Protein AF-V9KZ65-F1 (afdb_monomer)

Organism: Callorhinchus milii (NCBI:txid7868)

Solvent-accessible surface area (backbone atoms only — not comparable to full-atom values): 16876 Å² total; per-residue (Å²): 139,81,55,72,68,60,50,54,45,38,57,54,36,72,85,36,64,40,89,88,41,32,34,67,28,12,74,84,78,45,38,68,96,53,67,48,72,31,58,46,64,80,40,41,52,20,41,18,45,68,60,34,25,70,33,45,31,82,61,46,36,62,52,47,73,72,38,85,79,32,61,39,73,86,72,41,89,61,49,67,41,71,77,39,63,59,62,92,60,46,54,64,51,54,49,58,70,51,59,80,77,73,68,90,86,51,73,82,73,92,80,68,73,79,74,56,39,89,74,62,70,60,39,26,36,41,31,38,53,35,53,65,35,59,70,61,51,52,37,52,62,60,60,50,55,69,72,42,40,38,29,19,46,76,54,64,69,28,51,51,47,29,35,65,78,50,73,58,63,61,46,73,68,32,53,65,88,75,65,45,75,66,55,53,62,75,72,40,85,50,35,34,39,39,35,40,50,62,45,65,20,35,26,65,87,38,89,84,42,56,31,51,87,30,80,53,17,38,48,48,54,52,52,55,53,52,52,62,71,54,52,73,54,92,91,56,79,72,66,70,37,39,40,41,40,42,64,60,59,39,45,74,65,48,54,51,51,51,25,61,77,70,54,43,73,61,42,78,50,45,39,51,50,78,43,101,44,92,48,58,29,29,38,35,68,65,54,87,49,69,80,42,71,78,71,119

InterPro domains:
  IPR001525 C-5 cytosine 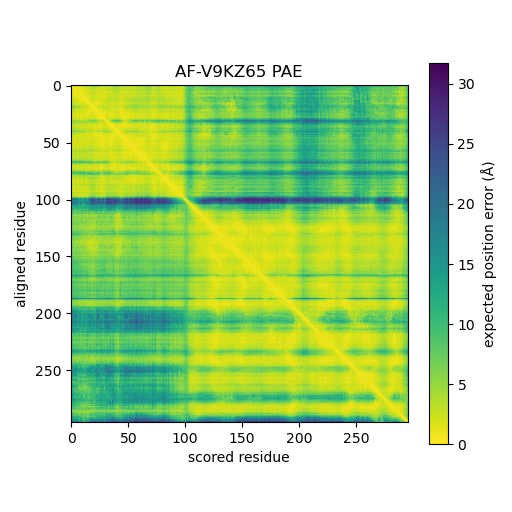methyltransferase [PF00145] (123-255)
  IPR001525 C-5 cytosine methyltransferase [PS51679] (123-296)
  IPR011011 Zinc finger, FYVE/PHD-type [SSF57903] (18-85)
  IPR018117 DNA methylase, C-5 cytosine-specific, active site [PS00094] (191-203)
  IPR025766 ADD domain [PS51533] (1-103)
  IPR029063 S-adenosyl-L-methionine-dependent methyltransferase superfamily [G3DSA:3.40.50.150] (111-296)
  IPR029063 S-adenosyl-L-methionine-dependent methyltransferase superfamily [SSF53335] (121-290)
  IPR049554 DNMT3, ADD domain, PHD zinc finger [PF21255] (26-75)
  IPR050390 DNA Cytosine-5 Methyltransferase [PTHR23068] (3-263)

Secondary structure (DSSP, 8-state):
---HHHHHHHHHHTT-B-TTSSBSSBTTTS--SSEEEP-STT---EEEHHHHHHHT-TTHHHHHHT-TTPPPTTTSS--EETTEE--TTHHHHHHHHH-TT--TTSPPPPP-PPPPGGG---EEEEEES-TTTHHHHHHHHTT--EEEEEEE---HHHHHHHHHHTTT-EEE---GGG--HHHHHHH---SEEEE----TTTBTT-TT---TTSTTTTHHHHHHHHHHHHSPPTT--S--EEEEEEESSB-HHHHHHHHHHHTSPPEEEEGGGTSSS--EEEEEE--TTTTS----

Mean predicted aligned error: 6.58 Å

pLDDT: mean 89.19, std 9.48, range [46.38, 98.62]

Structure (mmCIF, N/CA/C/O backbone):
data_AF-V9KZ65-F1
#
_entry.id   AF-V9KZ65-F1
#
loop_
_atom_site.group_PDB
_atom_site.id
_atom_site.type_symbol
_atom_site.label_atom_id
_atom_site.label_alt_id
_atom_site.label_comp_id
_atom_site.label_asym_id
_atom_site.label_entity_id
_atom_site.label_seq_id
_atom_site.pdbx_PDB_ins_code
_atom_site.Cartn_x
_atom_site.Cartn_y
_atom_site.Cartn_z
_atom_site.occupancy
_atom_site.B_iso_or_equiv
_atom_site.auth_seq_id
_atom_site.auth_comp_id
_atom_site.auth_asym_id
_atom_site.auth_atom_id
_atom_site.pdbx_PDB_model_num
ATOM 1 N N . GLY A 1 1 ? -15.635 15.882 20.503 1.00 87.56 1 GLY A N 1
ATOM 2 C CA . GLY A 1 1 ? -14.909 16.470 19.352 1.00 87.56 1 GLY A CA 1
ATOM 3 C C . GLY A 1 1 ? -13.476 15.971 19.359 1.00 87.56 1 GLY A C 1
ATOM 4 O O . GLY A 1 1 ? -13.176 15.136 20.197 1.00 87.56 1 GLY A O 1
ATOM 5 N N . MET A 1 2 ? -12.612 16.450 18.462 1.00 91.19 2 MET A N 1
ATOM 6 C CA . MET A 1 2 ? -11.179 16.106 18.431 1.00 91.19 2 MET A CA 1
ATOM 7 C C . MET A 1 2 ? -10.369 17.405 18.387 1.00 91.19 2 MET A C 1
ATOM 9 O O . MET A 1 2 ? -10.654 18.258 17.548 1.00 91.19 2 MET A O 1
ATOM 13 N N . CYS A 1 3 ? -9.417 17.586 19.307 1.00 91.88 3 CYS A N 1
ATOM 14 C CA . CYS A 1 3 ? -8.528 18.751 19.301 1.00 91.88 3 CYS A CA 1
ATOM 15 C C . CYS A 1 3 ? -7.393 18.571 18.276 1.00 91.88 3 CYS A C 1
ATOM 17 O O . CYS A 1 3 ? -7.163 17.465 17.785 1.00 91.88 3 CYS A O 1
ATOM 19 N N . GLN A 1 4 ? -6.658 19.645 17.967 1.00 83.38 4 GLN A N 1
ATOM 20 C CA . GLN A 1 4 ? -5.604 19.602 16.946 1.00 83.38 4 GLN A CA 1
ATOM 21 C C . GLN A 1 4 ? -4.453 18.646 17.305 1.00 83.38 4 GLN A C 1
ATOM 23 O O . GLN A 1 4 ? -3.949 17.952 16.429 1.00 83.38 4 GLN A O 1
ATOM 28 N N . SER A 1 5 ? -4.075 18.559 18.585 1.00 82.38 5 SER A N 1
ATOM 29 C CA . SER A 1 5 ? -3.026 17.633 19.036 1.00 82.38 5 SER A CA 1
ATOM 30 C C . SER A 1 5 ? -3.433 16.171 18.816 1.00 82.38 5 SER A C 1
ATOM 32 O O . SER A 1 5 ? -2.711 15.416 18.169 1.00 82.38 5 SER A O 1
ATOM 34 N N . CYS A 1 6 ? -4.651 15.796 19.228 1.00 85.25 6 CYS A N 1
ATOM 35 C CA . CYS A 1 6 ? -5.197 14.465 18.952 1.00 85.25 6 CYS A CA 1
ATOM 36 C C . CYS A 1 6 ? -5.327 14.195 17.450 1.00 85.25 6 CYS A C 1
ATOM 38 O O . CYS A 1 6 ? -5.125 13.065 17.024 1.00 85.25 6 CYS A O 1
ATOM 40 N N . LYS A 1 7 ? -5.639 15.216 16.638 1.00 80.88 7 LYS A N 1
ATOM 41 C CA . LYS A 1 7 ? -5.669 15.076 15.178 1.00 80.88 7 LYS A CA 1
ATOM 42 C C . LYS A 1 7 ? -4.293 14.720 14.616 1.00 80.88 7 LYS A C 1
ATOM 44 O O . LYS A 1 7 ? -4.211 13.818 13.792 1.00 80.88 7 LYS A O 1
ATOM 49 N N . ASN A 1 8 ? -3.238 15.393 15.067 1.00 75.88 8 ASN A N 1
ATOM 50 C CA . ASN A 1 8 ? -1.873 15.108 14.625 1.00 75.88 8 ASN A CA 1
ATOM 51 C C . ASN A 1 8 ? -1.444 13.692 15.037 1.00 75.88 8 ASN A C 1
ATOM 53 O O . ASN A 1 8 ? -1.014 12.921 14.188 1.00 75.88 8 ASN A O 1
ATOM 57 N N . CYS A 1 9 ? -1.683 13.319 16.298 1.00 80.12 9 CYS A N 1
ATOM 58 C CA . CYS A 1 9 ? -1.426 11.964 16.792 1.00 80.12 9 CYS A CA 1
ATOM 59 C C . CYS A 1 9 ? -2.206 10.904 15.992 1.00 80.12 9 CYS A C 1
ATOM 61 O O . CYS A 1 9 ? -1.658 9.871 15.624 1.00 80.12 9 CYS A O 1
ATOM 63 N N . PHE A 1 10 ? -3.461 11.179 15.623 1.00 82.31 10 PHE A N 1
ATOM 64 C CA . PHE A 1 10 ? -4.241 10.265 14.789 1.00 82.31 10 PHE A CA 1
ATOM 65 C C . PHE A 1 10 ? -3.637 10.075 13.392 1.00 82.31 10 PHE A C 1
ATOM 67 O O . PHE A 1 10 ? -3.635 8.959 12.876 1.00 82.31 10 PHE A O 1
ATOM 74 N N . LEU A 1 11 ? -3.115 11.138 12.770 1.00 75.94 11 LEU A N 1
ATOM 75 C CA . LEU A 1 11 ? -2.463 11.040 11.459 1.00 75.94 11 LEU A CA 1
ATOM 76 C C . LEU A 1 11 ? -1.218 10.142 11.502 1.00 75.94 11 LEU A C 1
ATOM 78 O O . LEU A 1 11 ? -0.975 9.408 10.547 1.00 75.94 11 LEU A O 1
ATOM 82 N N . GLU A 1 12 ? -0.475 10.172 12.606 1.00 74.00 12 GLU A N 1
ATOM 83 C CA . GLU A 1 12 ? 0.755 9.396 12.802 1.00 74.00 12 GLU A CA 1
ATOM 84 C C . GLU A 1 12 ? 0.448 7.930 13.152 1.00 74.00 12 GLU A C 1
ATOM 86 O O . GLU A 1 12 ? 0.946 7.006 12.500 1.00 74.00 12 GLU A O 1
ATOM 91 N N . CYS A 1 13 ? -0.455 7.710 14.109 1.00 80.81 13 CYS A N 1
ATOM 92 C CA . CYS A 1 13 ? -0.620 6.421 14.780 1.00 80.81 13 CYS A CA 1
ATOM 93 C C . CYS A 1 13 ? -1.731 5.523 14.206 1.00 80.81 13 CYS A C 1
ATOM 95 O O . CYS A 1 13 ? -1.705 4.313 14.415 1.00 80.81 13 CYS A O 1
ATOM 97 N N . ALA A 1 14 ? -2.738 6.058 13.499 1.00 82.62 14 ALA A N 1
ATOM 98 C CA . ALA A 1 14 ? -3.956 5.290 13.178 1.00 82.62 14 ALA A CA 1
ATOM 99 C C . ALA A 1 14 ? -3.740 4.063 12.265 1.00 82.62 14 ALA A C 1
ATOM 101 O O . ALA A 1 14 ? -4.553 3.134 12.282 1.00 82.62 14 ALA A O 1
ATOM 102 N N . TYR A 1 15 ? -2.670 4.066 11.466 1.00 84.38 15 TYR A N 1
ATOM 103 C CA . TYR A 1 15 ? -2.258 2.948 10.609 1.00 84.38 15 TYR A CA 1
ATOM 104 C C . TYR A 1 15 ? -0.875 2.412 11.003 1.00 84.38 15 TYR A C 1
ATOM 106 O O . TYR A 1 15 ? -0.052 2.135 10.128 1.00 84.38 15 TYR A O 1
ATOM 114 N N . GLN A 1 16 ? -0.591 2.363 12.302 1.00 81.19 16 GLN A N 1
ATOM 115 C CA . GLN A 1 16 ? 0.517 1.586 12.854 1.00 81.19 16 GLN A CA 1
ATOM 116 C C . GLN A 1 16 ? -0.025 0.257 13.382 1.00 81.19 16 GLN A C 1
ATOM 118 O O . GLN A 1 16 ? -1.130 0.219 13.937 1.00 81.19 16 GLN A O 1
ATOM 123 N N . TYR A 1 17 ? 0.721 -0.812 13.126 1.00 83.94 17 TYR A N 1
ATOM 124 C CA . TYR A 1 17 ? 0.354 -2.179 13.463 1.00 83.94 17 TYR A CA 1
ATOM 125 C C . TYR A 1 17 ? 1.552 -2.870 14.104 1.00 83.94 17 TYR A C 1
ATOM 127 O O . TYR A 1 17 ? 2.680 -2.645 13.662 1.00 83.94 17 TYR A O 1
ATOM 135 N N . ASP A 1 18 ? 1.281 -3.692 15.110 1.00 84.94 18 ASP A N 1
ATOM 136 C CA . ASP A 1 18 ? 2.278 -4.524 15.775 1.00 84.94 18 ASP A CA 1
ATOM 137 C C . ASP A 1 18 ? 2.465 -5.850 15.019 1.00 84.94 18 ASP A C 1
ATOM 139 O O . ASP A 1 18 ? 1.718 -6.178 14.090 1.00 84.94 18 ASP A O 1
ATOM 143 N N . ASP A 1 19 ? 3.460 -6.636 15.434 1.00 79.50 19 ASP A N 1
ATOM 144 C CA . ASP A 1 19 ? 3.821 -7.922 14.817 1.00 79.50 19 ASP A CA 1
ATOM 145 C C . ASP A 1 19 ? 2.693 -8.973 14.872 1.00 79.50 19 ASP A C 1
ATOM 147 O O . ASP A 1 19 ? 2.707 -9.957 14.132 1.00 79.50 19 ASP A O 1
ATOM 151 N N . ASP A 1 20 ? 1.704 -8.781 15.747 1.00 85.56 20 ASP A N 1
ATOM 152 C CA . ASP A 1 20 ? 0.509 -9.625 15.841 1.00 85.56 20 ASP A CA 1
ATOM 153 C C . ASP A 1 20 ? -0.571 -9.276 14.793 1.00 85.56 20 ASP A C 1
ATOM 155 O O . ASP A 1 20 ? -1.597 -9.957 14.702 1.00 85.56 20 ASP A O 1
ATOM 159 N N . GLY A 1 21 ? -0.339 -8.239 13.979 1.00 84.62 21 GLY A N 1
ATOM 160 C CA . GLY A 1 21 ? -1.241 -7.765 12.932 1.00 84.62 21 GLY A CA 1
ATOM 161 C C . GLY A 1 21 ? -2.385 -6.875 13.433 1.00 84.62 21 GLY A C 1
ATOM 162 O O . GLY A 1 21 ? -3.250 -6.489 12.634 1.00 84.62 21 GLY A O 1
ATOM 163 N N . TYR A 1 22 ? -2.418 -6.534 14.723 1.00 90.56 22 TYR A N 1
ATOM 164 C CA . TYR A 1 22 ? -3.364 -5.583 15.299 1.00 90.56 22 TYR A CA 1
ATOM 165 C C . TYR A 1 22 ? -2.786 -4.170 15.335 1.00 90.56 22 TYR A C 1
ATOM 167 O O . TYR A 1 22 ? -1.592 -3.948 15.183 1.00 90.56 22 TYR A O 1
ATOM 175 N N . GLN A 1 23 ? -3.656 -3.171 15.474 1.00 88.12 23 GLN A N 1
ATOM 176 C CA . GLN A 1 23 ? -3.227 -1.788 15.637 1.00 88.12 23 GLN A CA 1
ATOM 177 C C . GLN A 1 23 ? -2.420 -1.623 16.926 1.00 88.12 23 GLN A C 1
ATOM 179 O O . GLN A 1 23 ? -2.923 -1.960 17.998 1.00 88.12 23 GLN A O 1
ATOM 184 N N . SER A 1 24 ? -1.261 -0.970 16.820 1.00 85.12 24 SER A N 1
ATOM 185 C CA . SER A 1 24 ? -0.368 -0.676 17.953 1.00 85.12 24 SER A CA 1
ATOM 186 C C . SER A 1 24 ? -1.023 0.181 19.036 1.00 85.12 24 SER A C 1
ATOM 188 O O . SER A 1 24 ? -0.634 0.174 20.201 1.00 85.12 24 SER A O 1
ATOM 190 N N . TYR A 1 25 ? -2.043 0.955 18.655 1.00 90.12 25 TYR A N 1
ATOM 191 C CA . TYR A 1 25 ? -2.717 1.889 19.543 1.00 90.12 25 TYR A CA 1
ATOM 192 C C . TYR A 1 25 ? -4.237 1.791 19.453 1.00 90.12 25 TYR A C 1
ATOM 194 O O . TYR A 1 25 ? -4.827 1.343 18.468 1.00 90.12 25 TYR A O 1
ATOM 202 N N . CYS A 1 26 ? -4.899 2.306 20.488 1.00 94.75 26 CYS A N 1
ATOM 203 C CA . CYS A 1 26 ? -6.349 2.412 20.543 1.00 94.75 26 CYS A CA 1
ATOM 204 C C . CYS A 1 26 ? -6.928 3.187 19.339 1.00 94.75 26 CYS A C 1
ATOM 206 O O . CYS A 1 26 ? -6.561 4.336 19.093 1.00 94.75 26 CYS A O 1
ATOM 208 N N . THR A 1 27 ? -7.936 2.614 18.668 1.00 94.81 27 THR A N 1
ATOM 209 C CA . THR A 1 27 ? -8.709 3.220 17.563 1.00 94.81 27 THR A CA 1
ATOM 210 C C . THR A 1 27 ? -9.327 4.579 17.936 1.00 94.81 27 THR A C 1
ATOM 212 O O . THR A 1 27 ? -9.614 5.382 17.048 1.00 94.81 27 THR A O 1
ATOM 215 N N . ILE A 1 28 ? -9.579 4.842 19.225 1.00 94.75 28 ILE A N 1
ATOM 216 C CA . ILE A 1 28 ? -10.226 6.080 19.691 1.00 94.75 28 ILE A CA 1
ATOM 217 C C . ILE A 1 28 ? -9.201 7.180 19.971 1.00 94.75 28 ILE A C 1
ATOM 219 O O . ILE A 1 28 ? -9.346 8.286 19.453 1.00 94.75 28 ILE A O 1
ATOM 223 N N . CYS A 1 29 ? -8.210 6.901 20.821 1.00 92.56 29 CYS A N 1
ATOM 224 C CA . CYS A 1 29 ? -7.301 7.923 21.345 1.00 92.56 29 CYS A CA 1
ATOM 225 C C . CYS A 1 29 ? -5.890 7.886 20.752 1.00 92.56 29 CYS A C 1
ATOM 227 O O . CYS A 1 29 ? -5.113 8.784 21.061 1.00 92.56 29 CYS A O 1
ATOM 229 N N . CYS A 1 30 ? -5.560 6.884 19.926 1.00 87.00 30 CYS A N 1
ATOM 230 C CA . CYS A 1 30 ? -4.217 6.677 19.374 1.00 87.00 30 CYS A CA 1
ATOM 231 C C . CYS A 1 30 ? -3.113 6.558 20.442 1.00 87.00 30 CYS A C 1
ATOM 233 O O . CYS A 1 30 ? -1.965 6.909 20.207 1.00 87.00 30 CYS A O 1
ATOM 235 N N . GLY A 1 31 ? -3.474 6.018 21.607 1.00 87.38 31 GLY A N 1
ATOM 236 C CA . GLY A 1 31 ? -2.556 5.637 22.675 1.00 87.38 31 GLY A CA 1
ATOM 237 C C . GLY A 1 31 ? -3.139 4.481 23.486 1.00 87.38 31 GLY A C 1
ATOM 238 O O . GLY A 1 31 ? -3.746 3.570 22.920 1.00 87.38 31 GLY A O 1
ATOM 239 N N . GLY A 1 32 ? -3.037 4.581 24.813 1.00 81.00 32 GLY A N 1
ATOM 240 C CA . GLY A 1 32 ? -3.516 3.570 25.760 1.00 81.00 32 GLY A CA 1
ATOM 241 C C . GLY A 1 32 ? -2.450 2.519 26.068 1.00 81.00 32 GLY A C 1
ATOM 242 O O . GLY A 1 32 ? -1.745 2.073 25.174 1.00 81.00 32 GLY A O 1
ATOM 243 N N . ARG A 1 33 ? -2.312 2.158 27.349 1.00 82.00 33 ARG A N 1
ATOM 244 C CA . ARG A 1 33 ? -1.304 1.181 27.807 1.00 82.00 33 ARG A CA 1
ATOM 245 C C . ARG A 1 33 ? -1.759 -0.265 27.655 1.00 82.00 33 ARG A C 1
ATOM 247 O O . ARG A 1 33 ? -0.948 -1.132 27.371 1.00 82.00 33 ARG A O 1
ATOM 254 N N . GLU A 1 34 ? -3.046 -0.505 27.874 1.00 91.12 34 GLU A N 1
ATOM 255 C CA . GLU A 1 34 ? -3.676 -1.818 27.781 1.00 91.12 34 GLU A CA 1
ATOM 256 C C . GLU A 1 34 ? -4.873 -1.713 26.838 1.00 91.12 34 GLU A C 1
ATOM 258 O O . GLU A 1 34 ? -5.696 -0.794 26.965 1.00 91.12 34 GLU A O 1
ATOM 263 N N . VAL A 1 35 ? -4.946 -2.628 25.871 1.00 94.50 35 VAL A N 1
ATOM 264 C CA . VAL A 1 35 ? -5.932 -2.602 24.791 1.00 94.50 35 VAL A CA 1
ATOM 265 C C . VAL A 1 35 ? -6.661 -3.930 24.635 1.00 94.50 35 VAL A C 1
ATOM 267 O O . VAL A 1 35 ? -6.101 -5.004 24.807 1.00 94.50 35 VAL A O 1
ATOM 270 N N . LEU A 1 36 ? -7.936 -3.825 24.275 1.00 95.81 36 LEU A N 1
ATOM 271 C CA . LEU A 1 36 ? -8.808 -4.923 23.889 1.00 95.81 36 LEU A CA 1
ATOM 272 C C . LEU A 1 36 ? -8.709 -5.128 22.378 1.00 95.81 36 LEU A C 1
ATOM 274 O O . LEU A 1 36 ? -8.992 -4.197 21.613 1.00 95.81 36 LEU A O 1
ATOM 278 N N . MET A 1 37 ? -8.344 -6.336 21.961 1.00 95.50 37 MET A N 1
ATOM 279 C CA . MET A 1 37 ? -8.249 -6.732 20.555 1.00 95.50 37 MET A CA 1
ATOM 280 C C . MET A 1 37 ? -9.594 -7.252 20.045 1.00 95.50 37 MET A C 1
ATOM 282 O O . MET A 1 37 ? -10.302 -7.980 20.737 1.00 95.50 37 MET A O 1
ATOM 286 N N . CYS A 1 38 ? -9.973 -6.863 18.829 1.00 96.44 38 CYS A N 1
ATOM 287 C CA . CYS A 1 38 ? -11.222 -7.308 18.214 1.00 96.44 38 CYS A CA 1
ATOM 288 C C . CYS A 1 38 ? -11.142 -8.773 17.753 1.00 96.44 38 CYS A C 1
ATOM 290 O O . CYS A 1 38 ? -10.331 -9.085 16.895 1.00 96.44 38 CYS A O 1
ATOM 292 N N . GLY A 1 39 ? -12.065 -9.633 18.193 1.00 94.00 39 GLY A N 1
ATOM 293 C CA . GLY A 1 39 ? -12.142 -11.035 17.756 1.00 94.00 39 GLY A CA 1
ATOM 294 C C . GLY A 1 39 ? -12.782 -11.263 16.376 1.00 94.00 39 GLY A C 1
ATOM 295 O O . GLY A 1 39 ? -12.816 -12.391 15.894 1.00 94.00 39 GLY A O 1
ATOM 296 N N . ASN A 1 40 ? -13.316 -10.222 15.724 1.00 93.69 40 ASN A N 1
ATOM 297 C CA . ASN A 1 40 ? -13.889 -10.352 14.378 1.00 93.69 40 ASN A CA 1
ATOM 298 C C . ASN A 1 40 ? -12.796 -10.608 13.330 1.00 93.69 40 ASN A C 1
ATOM 300 O O . ASN A 1 40 ? -11.841 -9.834 13.224 1.00 93.69 40 ASN A O 1
ATOM 304 N N . ASN A 1 41 ? -12.996 -11.619 12.484 1.00 88.12 41 ASN A N 1
ATOM 305 C CA . ASN A 1 41 ? -12.074 -11.956 11.403 1.00 88.12 41 ASN A CA 1
ATOM 306 C C . ASN A 1 41 ? -11.791 -10.749 10.494 1.00 88.12 41 ASN A C 1
ATOM 308 O O . ASN A 1 41 ? -12.695 -10.015 10.092 1.00 88.12 41 ASN A O 1
ATOM 312 N N . ASN A 1 42 ? -10.517 -10.577 10.130 1.00 88.00 42 ASN A N 1
ATOM 313 C CA . ASN A 1 42 ? -9.988 -9.460 9.339 1.00 88.00 42 ASN A CA 1
ATOM 314 C C . ASN A 1 42 ? -10.146 -8.065 9.979 1.00 88.00 42 ASN A C 1
ATOM 316 O O . ASN A 1 42 ? -9.979 -7.058 9.277 1.00 88.00 42 ASN A O 1
ATOM 320 N N . CYS A 1 43 ? -10.494 -7.963 11.266 1.00 93.19 43 CYS A N 1
ATOM 321 C CA . CYS A 1 43 ? -10.487 -6.701 11.997 1.00 93.19 43 CYS A CA 1
ATOM 322 C C . CYS A 1 43 ? -9.230 -6.582 12.859 1.00 93.19 43 CYS A C 1
ATOM 324 O O . CYS A 1 43 ? -9.051 -7.331 13.803 1.00 93.19 43 CYS A O 1
ATOM 326 N N . CYS A 1 44 ? -8.419 -5.564 12.591 1.00 93.00 44 CYS A N 1
ATOM 327 C CA . CYS A 1 44 ? -7.169 -5.316 13.313 1.00 93.00 44 CYS A CA 1
ATOM 328 C C . CYS A 1 44 ? -7.318 -4.238 14.401 1.00 93.00 44 CYS A C 1
ATOM 330 O O . CYS A 1 44 ? -6.342 -3.606 14.780 1.00 93.00 44 CYS A O 1
ATOM 332 N N . ARG A 1 45 ? -8.545 -3.890 14.817 1.00 94.94 45 ARG A N 1
ATOM 333 C CA . ARG A 1 45 ? -8.772 -2.718 15.681 1.00 94.94 45 ARG A CA 1
ATOM 334 C C . ARG A 1 45 ? -8.602 -3.045 17.156 1.00 94.94 45 ARG A C 1
ATOM 336 O O . ARG A 1 45 ? -9.130 -4.051 17.625 1.00 94.94 45 ARG A O 1
ATOM 343 N N . CYS A 1 46 ? -8.008 -2.095 17.870 1.00 94.50 46 CYS A N 1
ATOM 344 C CA . CYS A 1 46 ? -7.785 -2.153 19.310 1.00 94.50 46 CYS A CA 1
ATOM 345 C C . CYS A 1 46 ? -8.523 -1.023 20.038 1.00 94.50 46 CYS A C 1
ATOM 347 O O . CYS A 1 46 ? -8.681 0.074 19.496 1.00 94.50 46 CYS A O 1
ATOM 349 N N . PHE A 1 47 ? -8.971 -1.259 21.272 1.00 97.25 47 PHE A N 1
ATOM 350 C CA . PHE A 1 47 ? -9.633 -0.250 22.112 1.00 97.25 47 PHE A CA 1
ATOM 351 C C . PHE A 1 47 ? -9.061 -0.280 23.527 1.00 97.25 47 PHE A C 1
ATOM 353 O O . PHE A 1 47 ? -9.130 -1.313 24.179 1.00 97.25 47 PHE A O 1
ATOM 360 N N . CYS A 1 48 ? -8.511 0.832 24.024 1.00 96.56 48 CYS A N 1
ATOM 361 C CA . CYS A 1 48 ? -7.946 0.845 25.373 1.00 96.56 48 CYS A CA 1
ATOM 362 C C . CYS A 1 48 ? -9.017 0.758 26.463 1.00 96.56 48 CYS A C 1
ATOM 364 O O . CYS A 1 48 ? -10.112 1.312 26.311 1.00 96.56 48 CYS A O 1
ATOM 366 N N . VAL A 1 49 ? -8.659 0.103 27.571 1.00 97.06 49 VAL A N 1
ATOM 367 C CA . VAL A 1 49 ? -9.516 -0.091 28.755 1.00 97.06 49 VAL A CA 1
ATOM 368 C C . VAL A 1 49 ? -10.107 1.241 29.224 1.00 97.06 49 VAL A C 1
ATOM 370 O O . VAL A 1 49 ? -11.320 1.361 29.379 1.00 97.06 49 VAL A O 1
ATOM 373 N N . GLU A 1 50 ? -9.273 2.280 29.323 1.00 96.50 50 GLU A N 1
ATOM 374 C CA . GLU A 1 50 ? -9.682 3.623 29.752 1.00 96.50 50 GLU A CA 1
ATOM 375 C C . GLU A 1 50 ? -10.768 4.232 28.852 1.00 96.50 50 GLU A C 1
ATOM 377 O O . GLU A 1 50 ? -11.766 4.755 29.344 1.00 96.50 50 GLU A O 1
ATOM 382 N N . CYS A 1 51 ? -10.614 4.157 27.524 1.00 96.88 51 CYS A N 1
ATOM 383 C CA . CYS A 1 51 ? -11.619 4.695 26.604 1.00 96.88 51 CYS A CA 1
ATOM 384 C C . CYS A 1 51 ? -12.943 3.937 26.710 1.00 96.88 51 CYS A C 1
ATOM 386 O O . CYS A 1 51 ? -14.006 4.548 26.598 1.00 96.88 51 CYS A O 1
ATOM 388 N N . VAL A 1 52 ? -12.885 2.619 26.898 1.00 97.62 52 VAL A N 1
ATOM 389 C CA . VAL A 1 52 ? -14.082 1.788 27.030 1.00 97.62 52 VAL A CA 1
ATOM 390 C C . VAL A 1 52 ? -14.818 2.110 28.325 1.00 97.62 52 VAL A C 1
ATOM 392 O O . VAL A 1 52 ? -16.009 2.417 28.275 1.00 97.62 52 VAL A O 1
ATOM 395 N N . ASP A 1 53 ? -14.122 2.134 29.458 1.00 97.31 53 ASP A N 1
ATOM 396 C CA . ASP A 1 53 ? -14.755 2.398 30.750 1.00 97.31 53 ASP A CA 1
ATOM 397 C C . ASP A 1 53 ? -15.299 3.832 30.866 1.00 97.31 53 ASP A C 1
ATOM 399 O O . ASP A 1 53 ? -16.322 4.055 31.515 1.00 97.31 53 ASP A O 1
ATOM 403 N N . LEU A 1 54 ? -14.675 4.804 30.190 1.00 96.62 54 LEU A N 1
ATOM 404 C CA . LEU A 1 54 ? -15.158 6.188 30.153 1.00 96.62 54 LEU A CA 1
ATOM 405 C C . LEU A 1 54 ? -16.349 6.393 29.206 1.00 96.62 54 LEU A C 1
ATOM 407 O O . LEU A 1 54 ? -17.297 7.095 29.556 1.00 96.62 54 LEU A O 1
ATOM 411 N N . LEU A 1 55 ? -16.289 5.854 27.983 1.00 97.06 55 LEU A N 1
ATOM 412 C CA . LEU A 1 55 ? -17.255 6.184 26.926 1.00 97.06 55 LEU A CA 1
ATOM 413 C C . LEU A 1 55 ? -18.419 5.194 26.844 1.00 97.06 55 LEU A C 1
ATOM 415 O O . LEU A 1 55 ? -19.522 5.588 26.465 1.00 97.06 55 LEU A O 1
ATOM 419 N N . VAL A 1 56 ? -18.188 3.923 27.170 1.00 97.06 56 VAL A N 1
ATOM 420 C CA . VAL A 1 56 ? -19.223 2.878 27.148 1.00 97.06 56 VAL A CA 1
ATOM 421 C C . VAL A 1 56 ? -19.863 2.741 28.524 1.00 97.06 56 VAL A C 1
ATOM 423 O O . VAL A 1 56 ? -21.089 2.730 28.627 1.00 97.06 56 VAL A O 1
ATOM 426 N N . GLY A 1 57 ? -19.042 2.705 29.573 1.00 96.94 57 GLY A N 1
ATOM 427 C CA . GLY A 1 57 ? -19.476 2.745 30.967 1.00 96.94 57 GLY A CA 1
ATOM 428 C C . GLY A 1 57 ? -18.533 1.974 31.900 1.00 96.94 57 GLY A C 1
ATOM 429 O O . GLY A 1 57 ? -17.823 1.084 31.434 1.00 96.94 57 GLY A O 1
ATOM 430 N N . PRO A 1 58 ? -18.534 2.265 33.215 1.00 96.62 58 PRO A N 1
ATOM 431 C CA . PRO A 1 58 ? -17.616 1.631 34.160 1.00 96.62 58 PRO A CA 1
ATOM 432 C C . PRO A 1 58 ? -17.744 0.101 34.173 1.00 96.62 58 PRO A C 1
ATOM 434 O O . PRO A 1 58 ? -18.844 -0.430 34.329 1.00 96.62 58 PRO A O 1
ATOM 437 N N . GLY A 1 59 ? -16.620 -0.608 34.036 1.00 96.06 59 GLY A N 1
ATOM 438 C CA . GLY A 1 59 ? -16.574 -2.073 34.017 1.00 96.06 59 GLY A CA 1
ATOM 439 C C . GLY A 1 59 ? -16.920 -2.701 32.662 1.00 96.06 59 GLY A C 1
ATOM 440 O O . GLY A 1 59 ? -16.903 -3.929 32.545 1.00 96.06 59 GLY A O 1
ATOM 441 N N . ALA A 1 60 ? -17.202 -1.894 31.633 1.00 96.94 60 ALA A N 1
ATOM 442 C CA . ALA A 1 60 ? -17.450 -2.383 30.280 1.00 96.94 60 ALA A CA 1
ATOM 443 C C . ALA A 1 60 ? -16.207 -3.050 29.677 1.00 96.94 60 ALA A C 1
ATOM 445 O O . ALA A 1 60 ? -16.344 -4.031 28.947 1.00 96.94 60 ALA A O 1
ATOM 446 N N . ALA A 1 61 ? -15.002 -2.580 30.017 1.00 96.25 61 ALA A N 1
ATOM 447 C CA . ALA A 1 61 ? -13.774 -3.225 29.566 1.00 96.25 61 ALA A CA 1
ATOM 448 C C . ALA A 1 61 ? -13.649 -4.642 30.140 1.00 96.25 61 ALA A C 1
ATOM 450 O O . ALA A 1 61 ? -13.394 -5.589 29.403 1.00 96.25 61 ALA A O 1
ATOM 451 N N . GLN A 1 62 ? -13.933 -4.816 31.434 1.00 96.31 62 GLN A N 1
ATOM 452 C CA . GLN A 1 62 ? -13.883 -6.133 32.069 1.00 96.31 62 GLN A CA 1
ATOM 453 C C . GLN A 1 62 ? -14.971 -7.081 31.554 1.00 96.31 62 GLN A C 1
ATOM 455 O O . GLN A 1 62 ? -14.765 -8.294 31.520 1.00 96.31 62 GLN A O 1
ATOM 460 N N . ALA A 1 63 ? -16.127 -6.547 31.154 1.00 96.25 63 ALA A N 1
ATOM 461 C CA . ALA A 1 63 ? -17.149 -7.329 30.470 1.00 96.25 63 ALA A CA 1
ATOM 462 C C . ALA A 1 63 ? -16.652 -7.813 29.098 1.00 96.25 63 ALA A C 1
ATOM 464 O O . ALA A 1 63 ? -16.786 -8.995 28.801 1.00 96.25 63 ALA A O 1
ATOM 465 N N . ALA A 1 64 ? -16.012 -6.934 28.320 1.00 95.81 64 ALA A N 1
ATOM 466 C CA . ALA A 1 64 ? -15.428 -7.274 27.024 1.00 95.81 64 ALA A CA 1
ATOM 467 C C . ALA A 1 64 ? -14.290 -8.306 27.131 1.00 95.81 64 ALA A C 1
ATOM 469 O O . ALA A 1 64 ? -14.241 -9.227 26.330 1.00 95.81 64 ALA A O 1
ATOM 470 N N . ILE A 1 65 ? -13.424 -8.215 28.150 1.00 94.50 65 ILE A N 1
ATOM 471 C CA . ILE A 1 65 ? -12.350 -9.202 28.404 1.00 94.50 65 ILE A CA 1
ATOM 472 C C . ILE A 1 65 ? -12.913 -10.607 28.660 1.00 94.50 65 ILE A C 1
ATOM 474 O O . ILE A 1 65 ? -12.286 -11.605 28.318 1.00 94.50 65 ILE A O 1
ATOM 478 N N . LYS A 1 66 ? -14.090 -10.698 29.289 1.00 95.62 66 LYS A N 1
ATOM 479 C CA . LYS A 1 66 ? -14.756 -11.973 29.595 1.00 95.62 66 LYS A CA 1
ATOM 480 C C . LYS A 1 66 ? -15.596 -12.511 28.434 1.00 95.62 66 LYS A C 1
ATOM 482 O O . LYS A 1 66 ? -16.113 -13.621 28.542 1.00 95.62 66 LYS A O 1
ATOM 487 N N . GLU A 1 67 ? -15.786 -11.727 27.379 1.00 93.94 67 GLU A N 1
ATOM 488 C CA . GLU A 1 67 ? -16.562 -12.105 26.202 1.00 93.94 67 GLU A CA 1
ATOM 489 C C . GLU A 1 67 ? -15.636 -12.728 25.152 1.00 93.94 67 GLU A C 1
ATOM 491 O O . GLU A 1 67 ? -14.702 -12.087 24.679 1.00 93.94 67 GLU A O 1
ATOM 496 N N . ASP A 1 68 ? -15.909 -13.974 24.760 1.00 88.75 68 ASP A N 1
ATOM 497 C CA . ASP A 1 68 ? -15.138 -14.685 23.738 1.00 88.75 68 ASP A CA 1
ATOM 498 C C . ASP A 1 68 ? -16.083 -15.352 22.713 1.00 88.75 68 ASP A C 1
ATOM 500 O O . ASP A 1 68 ? -16.845 -16.249 23.094 1.00 88.75 68 ASP A O 1
ATOM 504 N N . PRO A 1 69 ? -16.105 -14.921 21.431 1.00 87.81 69 PRO A N 1
ATOM 505 C CA . PRO A 1 69 ? -15.321 -13.828 20.845 1.00 87.81 69 PRO A CA 1
ATOM 506 C C . PRO A 1 69 ? -15.960 -12.445 21.065 1.00 87.81 69 PRO A C 1
ATOM 508 O O . PRO A 1 69 ? -17.123 -12.223 20.719 1.00 87.81 69 PRO A O 1
ATOM 511 N N . TRP A 1 70 ? -15.174 -11.473 21.538 1.00 95.44 70 TRP A N 1
ATOM 512 C CA . TRP A 1 70 ? -15.608 -10.076 21.630 1.00 95.44 70 TRP A CA 1
ATOM 513 C C . TRP A 1 70 ? -15.532 -9.348 20.280 1.00 95.44 70 TRP A C 1
ATOM 515 O O . TRP A 1 70 ? -14.480 -9.262 19.639 1.00 95.44 70 TRP A O 1
ATOM 525 N N . ASN A 1 71 ? -16.646 -8.740 19.862 1.00 94.88 71 ASN A N 1
ATOM 526 C CA . ASN A 1 71 ? -16.714 -7.921 18.651 1.00 94.88 71 ASN A CA 1
ATOM 527 C C . ASN A 1 71 ? -16.624 -6.429 18.974 1.00 94.88 71 ASN A C 1
ATOM 529 O O . ASN A 1 71 ? -17.495 -5.872 19.646 1.00 94.88 71 ASN A O 1
ATOM 533 N N . CYS A 1 72 ? -15.629 -5.744 18.402 1.00 96.25 72 CYS A N 1
ATOM 534 C CA . CYS A 1 72 ? -15.428 -4.328 18.686 1.00 96.25 72 CYS A CA 1
ATOM 535 C C . CYS A 1 72 ? -16.569 -3.429 18.183 1.00 96.25 72 CYS A C 1
ATOM 537 O O . CYS A 1 72 ? -17.347 -3.771 17.287 1.00 96.25 72 CYS A O 1
ATOM 539 N N . TYR A 1 73 ? -16.601 -2.198 18.693 1.00 96.44 73 TYR A N 1
ATOM 540 C CA . TYR A 1 73 ? -17.639 -1.197 18.413 1.00 96.44 73 TYR A CA 1
ATOM 541 C C . TYR A 1 73 ? -17.723 -0.752 16.943 1.00 96.44 73 TYR A C 1
ATOM 543 O O . TYR A 1 73 ? -18.705 -0.136 16.529 1.00 96.44 73 TYR A O 1
ATOM 551 N N . MET A 1 74 ? -16.701 -1.058 16.138 1.00 95.31 74 MET A N 1
ATOM 552 C CA . MET A 1 74 ? -16.708 -0.807 14.694 1.00 95.31 74 MET A CA 1
ATOM 553 C C . MET A 1 74 ? -17.271 -1.980 13.889 1.00 95.31 74 MET A C 1
ATOM 555 O O . MET A 1 74 ? -17.770 -1.742 12.791 1.00 95.31 74 MET A O 1
ATOM 559 N N . CYS A 1 75 ? -17.231 -3.200 14.430 1.00 93.75 75 CYS A N 1
ATOM 560 C CA . CYS A 1 75 ? -17.719 -4.423 13.785 1.00 93.75 75 CYS A CA 1
ATOM 561 C C . CYS A 1 75 ? -19.148 -4.780 14.192 1.00 93.75 75 CYS A C 1
ATOM 563 O O . CYS A 1 75 ? -19.887 -5.378 13.418 1.00 93.75 75 CYS A O 1
ATOM 565 N N . ASN A 1 76 ? -19.554 -4.407 15.403 1.00 89.94 76 ASN A N 1
ATOM 566 C CA . ASN A 1 76 ? -20.875 -4.741 15.904 1.00 89.94 76 ASN A CA 1
ATOM 567 C C . ASN A 1 76 ? -21.994 -4.111 15.038 1.00 89.94 76 ASN A C 1
ATOM 569 O O . ASN A 1 76 ? -21.846 -3.025 14.457 1.00 89.94 76 ASN A O 1
ATOM 573 N N . HIS A 1 77 ? -23.129 -4.810 14.948 1.00 85.62 77 HIS A N 1
ATOM 574 C CA . HIS A 1 77 ? -24.321 -4.342 14.241 1.00 85.62 77 HIS A CA 1
ATOM 575 C C . HIS A 1 77 ? -24.977 -3.162 14.971 1.00 85.62 77 HIS A C 1
ATOM 577 O O . HIS A 1 77 ? -25.500 -2.251 14.326 1.00 85.62 77 HIS A O 1
ATOM 583 N N . LYS A 1 78 ? -24.909 -3.137 16.310 1.00 86.56 78 LYS A N 1
ATOM 584 C CA . LYS A 1 78 ? -25.314 -1.979 17.114 1.00 86.56 78 LYS A CA 1
ATOM 585 C C . LYS A 1 78 ? -24.301 -0.853 16.914 1.00 86.56 78 LYS A C 1
ATOM 587 O O . LYS A 1 78 ? -23.099 -1.078 16.958 1.00 86.56 78 LYS A O 1
ATOM 592 N N . GLY A 1 79 ? -24.790 0.367 16.691 1.00 88.62 79 GLY A N 1
ATOM 593 C CA . GLY A 1 79 ? -23.947 1.555 16.498 1.00 88.62 79 GLY A CA 1
ATOM 594 C C . GLY A 1 79 ? -23.779 2.426 17.746 1.00 88.62 79 GLY A C 1
ATOM 595 O O . GLY A 1 79 ? -23.124 3.462 17.664 1.00 88.62 79 GLY A O 1
ATOM 596 N N . ILE A 1 80 ? -24.400 2.060 18.872 1.00 94.12 80 ILE A N 1
ATOM 597 C CA . ILE A 1 80 ? -24.466 2.875 20.094 1.00 94.12 80 ILE A CA 1
ATOM 598 C C . ILE A 1 80 ? -24.122 1.998 21.301 1.00 94.12 80 ILE A C 1
ATOM 600 O O . ILE A 1 80 ? -24.754 0.963 21.508 1.00 94.12 80 ILE A O 1
ATOM 604 N N . PHE A 1 81 ? -23.146 2.443 22.093 1.00 95.44 81 PHE A N 1
ATOM 605 C CA . PHE A 1 81 ? -22.611 1.776 23.280 1.00 95.44 81 PHE A CA 1
ATOM 606 C C . PHE A 1 81 ? -22.369 2.819 24.375 1.00 95.44 81 PHE A C 1
ATOM 608 O O . PHE A 1 81 ? -21.352 3.508 24.364 1.00 95.44 81 PHE A O 1
ATOM 615 N N . GLY A 1 82 ? -23.320 2.986 25.295 1.00 94.12 82 GLY A N 1
ATOM 616 C CA . GLY A 1 82 ? -23.264 4.077 26.271 1.00 94.12 82 GLY A CA 1
ATOM 617 C C . GLY A 1 82 ? -23.256 5.444 25.578 1.00 94.12 82 GLY A C 1
ATOM 618 O O . GLY A 1 82 ? -24.155 5.751 24.793 1.00 94.12 82 GLY A O 1
ATOM 619 N N . LEU A 1 83 ? -22.223 6.249 25.836 1.00 95.19 83 LEU A N 1
ATOM 620 C CA . LEU A 1 83 ? -21.993 7.539 25.174 1.00 95.19 83 LEU A CA 1
ATOM 621 C C . LEU A 1 83 ? -21.231 7.396 23.843 1.00 95.19 83 LEU A C 1
ATOM 623 O O . LEU A 1 83 ? -21.187 8.338 23.047 1.00 95.19 83 LEU A O 1
ATOM 627 N N . LEU A 1 84 ? -20.633 6.230 23.576 1.00 96.75 84 LEU A N 1
ATOM 628 C CA . LEU A 1 84 ? -19.906 5.954 22.344 1.00 96.75 84 LEU A CA 1
ATOM 629 C C . LEU A 1 84 ? -20.881 5.619 21.208 1.00 96.75 84 LEU A C 1
ATOM 631 O O . LEU A 1 84 ? -21.561 4.594 21.224 1.00 96.75 84 LEU A O 1
ATOM 635 N N . ARG A 1 85 ? -20.911 6.462 20.172 1.00 96.31 85 ARG A N 1
ATOM 636 C CA . ARG A 1 85 ? -21.707 6.230 18.959 1.00 96.31 85 ARG A CA 1
ATOM 637 C C . ARG A 1 85 ? -20.829 6.188 17.714 1.00 96.31 85 ARG A C 1
ATOM 639 O O . ARG A 1 85 ? -20.127 7.157 17.411 1.00 96.31 85 ARG A O 1
ATOM 646 N N . ARG A 1 86 ? -20.923 5.093 16.953 1.00 95.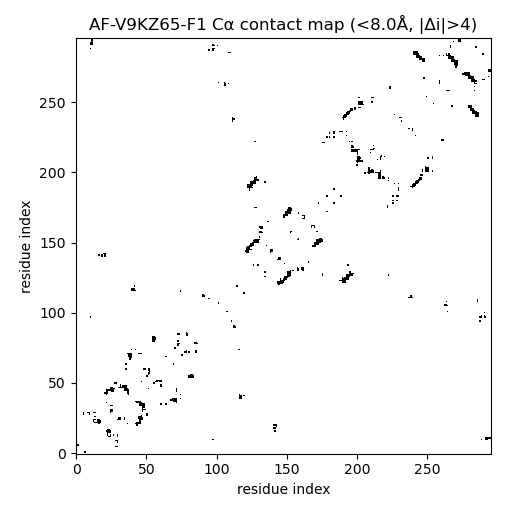75 86 ARG A N 1
ATOM 647 C CA . ARG A 1 86 ? -20.336 4.981 15.613 1.00 95.75 86 ARG A CA 1
ATOM 648 C C . ARG A 1 86 ? -21.083 5.925 14.675 1.00 95.75 86 ARG A C 1
ATOM 650 O O . ARG A 1 86 ? -22.310 5.933 14.634 1.00 95.75 86 ARG A O 1
ATOM 657 N N . ARG A 1 87 ? -20.333 6.741 13.939 1.00 93.81 87 ARG A N 1
ATOM 658 C CA . ARG A 1 87 ? -20.892 7.631 12.915 1.00 93.81 87 ARG A CA 1
ATOM 659 C C . ARG A 1 87 ? -21.181 6.838 11.652 1.00 93.81 87 ARG A C 1
ATOM 661 O O . ARG A 1 87 ? -20.325 6.065 11.251 1.00 93.81 87 ARG A O 1
ATOM 668 N N . ASP A 1 88 ? -22.315 7.065 11.004 1.00 90.75 88 ASP A N 1
ATOM 669 C CA . ASP A 1 88 ? -22.659 6.354 9.763 1.00 90.75 88 ASP A CA 1
ATOM 670 C C . ASP A 1 88 ? -21.804 6.828 8.573 1.00 90.75 88 ASP A C 1
ATOM 672 O O . ASP A 1 88 ? -21.439 6.041 7.704 1.00 90.75 88 ASP A O 1
ATOM 676 N N . ASP A 1 89 ? -21.389 8.097 8.588 1.00 91.06 89 ASP A N 1
ATOM 677 C CA . ASP A 1 89 ? -20.543 8.741 7.579 1.00 91.06 89 ASP A CA 1
ATOM 678 C C . ASP A 1 89 ? -19.033 8.669 7.892 1.00 91.06 89 ASP A C 1
ATOM 680 O O . ASP A 1 89 ? -18.225 9.324 7.227 1.00 91.06 89 ASP A O 1
ATOM 684 N N . TRP A 1 90 ? -18.622 7.869 8.890 1.00 91.94 90 TRP A N 1
ATOM 685 C CA . TRP A 1 90 ? -17.208 7.714 9.267 1.00 91.94 90 TRP A CA 1
ATOM 686 C C . TRP A 1 90 ? -16.267 7.398 8.091 1.00 91.94 90 TRP A C 1
ATOM 688 O O . TRP A 1 90 ? -15.165 7.953 8.098 1.00 91.94 90 TRP A O 1
ATOM 698 N N . PRO A 1 91 ? -16.653 6.576 7.089 1.00 87.00 91 PRO A N 1
ATOM 699 C CA . PRO A 1 91 ? -15.782 6.234 5.970 1.00 87.00 91 PRO A CA 1
ATOM 700 C C . PRO A 1 91 ? -15.352 7.480 5.180 1.00 87.00 91 PRO A C 1
ATOM 702 O O . PRO A 1 91 ? -14.159 7.762 5.063 1.00 87.00 91 PRO A O 1
ATOM 705 N N . SER A 1 92 ? -16.313 8.310 4.767 1.00 84.25 92 SER A N 1
ATOM 706 C CA . SER A 1 92 ? -16.067 9.563 4.043 1.00 84.25 92 SER A CA 1
ATOM 707 C C . SER A 1 92 ? -15.314 10.593 4.887 1.00 84.25 92 SER A C 1
ATOM 709 O O . SER A 1 92 ? -14.452 11.312 4.385 1.00 84.25 92 SER A O 1
ATOM 711 N N . ARG A 1 93 ? -15.590 10.664 6.196 1.00 87.62 93 ARG A N 1
ATOM 712 C CA . ARG A 1 93 ? -14.868 11.587 7.087 1.00 87.62 93 ARG A CA 1
ATOM 713 C C . ARG A 1 93 ? -13.412 11.179 7.280 1.00 87.62 93 ARG A C 1
ATOM 715 O O . ARG A 1 93 ? -12.558 12.057 7.325 1.00 87.62 93 ARG A O 1
ATOM 722 N N . LEU A 1 94 ? -13.128 9.879 7.380 1.00 86.44 94 LEU A N 1
ATOM 723 C CA . LEU A 1 94 ? -11.760 9.369 7.477 1.00 86.44 94 LEU A CA 1
ATOM 724 C C . LEU A 1 94 ? -10.965 9.704 6.213 1.00 86.44 94 LEU A C 1
ATOM 726 O O . LEU A 1 94 ? -9.816 10.116 6.301 1.00 86.44 94 LEU A O 1
ATOM 730 N N . GLN A 1 95 ? -11.596 9.594 5.046 1.00 77.94 95 GLN A N 1
ATOM 731 C CA . GLN A 1 95 ? -10.986 9.981 3.776 1.00 77.94 95 GLN A CA 1
ATOM 732 C C . GLN A 1 95 ? -10.594 11.462 3.763 1.00 77.94 95 GLN A C 1
ATOM 734 O O . GLN A 1 95 ? -9.429 11.787 3.546 1.00 77.94 95 GLN A O 1
ATOM 739 N N . LEU A 1 96 ? -11.540 12.354 4.079 1.00 80.56 96 LEU A N 1
ATOM 740 C CA . LEU A 1 96 ? -11.280 13.795 4.172 1.00 80.56 96 LEU A CA 1
ATOM 741 C C . LEU A 1 96 ? -10.207 14.127 5.215 1.00 80.56 96 LEU A C 1
ATOM 743 O O . LEU A 1 96 ? -9.450 15.077 5.046 1.00 80.56 96 LEU A O 1
ATOM 747 N N . PHE A 1 97 ? -10.116 13.334 6.283 1.00 82.75 97 PHE A N 1
ATOM 748 C CA . PHE A 1 97 ? -9.120 13.527 7.329 1.00 82.75 97 PHE A CA 1
ATOM 749 C C . PHE A 1 97 ? -7.681 13.379 6.811 1.00 82.75 97 PHE A C 1
ATOM 751 O O . PHE A 1 97 ? -6.808 14.129 7.244 1.00 82.75 97 PHE A O 1
ATOM 758 N N . PHE A 1 98 ? -7.453 12.459 5.867 1.00 76.06 98 PHE A N 1
ATOM 759 C CA . PHE A 1 98 ? -6.142 12.195 5.263 1.00 76.06 98 PHE A CA 1
ATOM 760 C C . PHE A 1 98 ? -5.894 12.935 3.937 1.00 76.06 98 PHE A C 1
ATOM 762 O O . PHE A 1 98 ? -4.747 13.033 3.508 1.00 76.06 98 PHE A O 1
ATOM 769 N N . ALA A 1 99 ? -6.930 13.475 3.289 1.00 67.19 99 ALA A N 1
ATOM 770 C CA . ALA A 1 99 ? -6.836 14.116 1.970 1.00 67.19 99 ALA A CA 1
ATOM 771 C C . ALA A 1 99 ? -6.222 15.536 1.977 1.00 67.19 99 ALA A C 1
ATOM 773 O O . ALA A 1 99 ? -6.134 16.184 0.938 1.00 67.19 99 ALA A O 1
ATOM 774 N N . ASN A 1 100 ? -5.807 16.048 3.137 1.00 54.38 100 ASN A N 1
ATOM 775 C CA . ASN A 1 100 ? -5.715 17.487 3.392 1.00 54.38 100 ASN A CA 1
ATOM 776 C C . ASN A 1 100 ? -4.496 18.240 2.807 1.00 54.38 100 ASN A C 1
ATOM 778 O O . ASN A 1 100 ? -4.261 19.358 3.249 1.00 54.38 100 ASN A O 1
ATOM 782 N N . ASN A 1 101 ? -3.746 17.684 1.845 1.00 52.50 101 ASN A N 1
ATOM 783 C CA . ASN A 1 101 ? -2.470 18.260 1.370 1.00 52.50 101 ASN A CA 1
ATOM 784 C C . ASN A 1 101 ? -2.232 18.186 -0.157 1.00 52.50 101 ASN A C 1
ATOM 786 O O . ASN A 1 101 ? -1.081 18.175 -0.586 1.00 52.50 101 ASN A O 1
ATOM 790 N N . HIS A 1 102 ? -3.261 18.118 -1.004 1.00 51.75 102 HIS A N 1
ATOM 791 C CA . HIS A 1 102 ? -3.015 18.217 -2.449 1.00 51.75 102 HIS A CA 1
ATOM 792 C C . HIS A 1 102 ? -2.977 19.684 -2.891 1.00 51.75 102 HIS A C 1
ATOM 794 O O .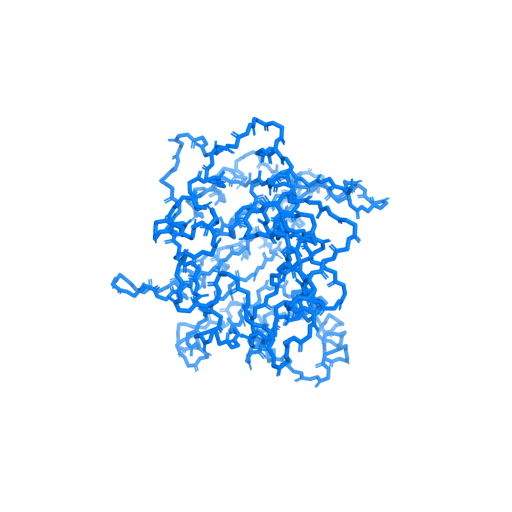 HIS A 1 102 ? -3.989 20.384 -2.843 1.00 51.75 102 HIS A O 1
ATOM 800 N N . ASP A 1 103 ? -1.791 20.135 -3.311 1.00 51.03 103 ASP A N 1
ATOM 801 C CA . ASP A 1 103 ? -1.625 21.328 -4.139 1.00 51.03 103 ASP A CA 1
ATOM 802 C C . ASP A 1 103 ? -2.602 21.258 -5.327 1.00 51.03 103 ASP A C 1
ATOM 804 O O . ASP A 1 103 ? -2.782 20.195 -5.923 1.00 51.03 103 ASP A O 1
ATOM 808 N N . GLN A 1 104 ? -3.235 22.389 -5.658 1.00 54.44 104 GLN A N 1
ATOM 809 C CA . GLN A 1 104 ? -4.364 22.546 -6.599 1.00 54.44 104 GLN A CA 1
ATOM 810 C C . GLN A 1 104 ? -4.088 22.137 -8.068 1.00 54.44 104 GLN A C 1
ATOM 812 O O . GLN A 1 104 ? -4.871 22.474 -8.950 1.00 54.44 104 GLN A O 1
ATOM 817 N N . GLU A 1 105 ? -2.973 21.468 -8.364 1.00 65.06 105 GLU A N 1
ATOM 818 C CA . GLU A 1 105 ? -2.526 21.183 -9.733 1.00 65.06 105 GLU A CA 1
ATOM 819 C C . GLU A 1 105 ? -3.216 19.958 -10.365 1.00 65.06 105 GLU A C 1
ATOM 821 O O . GLU A 1 105 ? -3.322 19.894 -11.588 1.00 65.06 105 GLU A O 1
ATOM 826 N N . PHE A 1 106 ? -3.722 19.012 -9.563 1.00 74.50 106 PHE A N 1
ATOM 827 C CA . PHE A 1 106 ? -4.375 17.787 -10.047 1.00 74.50 106 PHE A CA 1
ATOM 828 C C . PHE A 1 106 ? -5.694 17.511 -9.323 1.00 74.50 106 PHE A C 1
ATOM 830 O O . PHE A 1 106 ? -5.869 17.886 -8.160 1.00 74.50 106 PHE A O 1
ATOM 837 N N . ASP A 1 107 ? -6.603 16.810 -10.003 1.00 72.88 107 ASP A N 1
ATOM 838 C CA . ASP A 1 107 ? -7.847 16.349 -9.396 1.00 72.88 107 ASP A CA 1
ATOM 839 C C . ASP A 1 107 ? -7.564 15.382 -8.233 1.00 72.88 107 ASP A C 1
ATOM 841 O O . ASP A 1 107 ? -6.638 14.564 -8.298 1.00 72.88 107 ASP A O 1
ATOM 845 N N . PRO A 1 108 ? -8.360 15.432 -7.151 1.00 69.81 108 PRO A N 1
ATOM 846 C CA . PRO A 1 108 ? -8.193 14.509 -6.043 1.00 69.81 108 PRO A CA 1
ATOM 847 C C . PRO A 1 108 ? -8.401 13.059 -6.518 1.00 69.81 108 PRO A C 1
ATOM 849 O O . PRO A 1 108 ? -9.353 12.779 -7.256 1.00 69.81 108 PRO A O 1
ATOM 852 N N . PRO A 1 109 ? -7.556 12.105 -6.081 1.00 73.25 109 PRO A N 1
ATOM 853 C CA . PRO A 1 109 ? -7.655 10.720 -6.525 1.00 73.25 109 PRO A CA 1
ATOM 854 C C . PRO A 1 109 ? -9.004 10.103 -6.135 1.00 73.25 109 PRO A C 1
ATOM 856 O O . PRO A 1 109 ? -9.553 10.403 -5.072 1.00 73.25 109 PRO A O 1
ATOM 859 N N . LYS A 1 110 ? -9.521 9.178 -6.963 1.00 80.19 110 LYS A N 1
ATOM 860 C CA . LYS A 1 110 ? -10.727 8.399 -6.629 1.00 80.19 110 LYS A CA 1
ATOM 861 C C . LYS A 1 110 ? -10.526 7.715 -5.279 1.00 80.19 110 LYS A C 1
ATOM 863 O O . LYS A 1 110 ? -9.594 6.928 -5.105 1.00 80.19 110 LYS A O 1
ATOM 868 N N . VAL A 1 111 ? -11.430 7.991 -4.345 1.00 79.88 111 VAL A N 1
ATOM 869 C CA . VAL A 1 111 ? -11.345 7.461 -2.986 1.00 79.88 111 VAL A CA 1
ATOM 870 C C . VAL A 1 111 ? -12.284 6.274 -2.807 1.00 79.88 111 VAL A C 1
ATOM 872 O O . VAL A 1 111 ? -13.441 6.303 -3.228 1.00 79.88 111 VAL A O 1
ATOM 875 N N . TYR A 1 112 ? -11.788 5.226 -2.154 1.00 87.56 112 TYR A N 1
ATOM 876 C CA . TYR A 1 112 ? -12.536 3.998 -1.900 1.00 87.56 112 TYR A CA 1
ATOM 877 C C . TYR A 1 112 ? -12.955 3.909 -0.438 1.00 87.56 112 TYR A C 1
ATOM 879 O O . TYR A 1 112 ? -12.173 4.202 0.471 1.00 87.56 112 TYR A O 1
ATOM 887 N N . GLN A 1 113 ? -14.203 3.509 -0.201 1.00 87.19 113 GLN A N 1
ATOM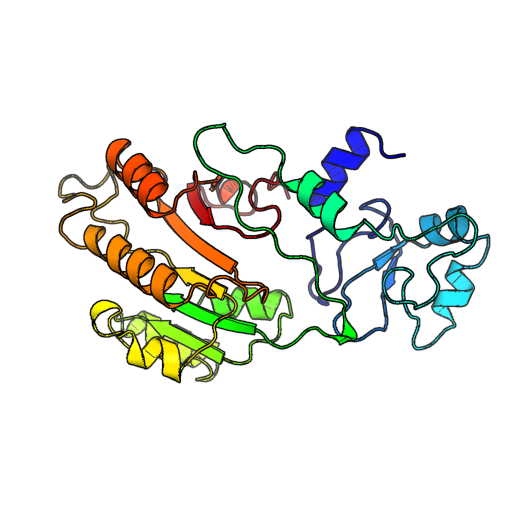 888 C CA . GLN A 1 113 ? -14.707 3.332 1.156 1.00 87.19 113 GLN A CA 1
ATOM 889 C C . GLN A 1 113 ? -14.080 2.082 1.794 1.00 87.19 113 GLN A C 1
ATOM 891 O O . GLN A 1 113 ? -14.039 1.033 1.143 1.00 87.19 113 GLN A O 1
ATOM 896 N N . PRO A 1 114 ? -13.609 2.152 3.055 1.00 90.62 114 PRO A N 1
ATOM 897 C CA . PRO A 1 114 ? -13.149 0.977 3.781 1.00 90.62 114 PRO A CA 1
ATOM 898 C C . PRO A 1 114 ? -14.188 -0.151 3.795 1.00 90.62 114 PRO A C 1
ATOM 900 O O . PRO A 1 114 ? -15.342 0.046 4.177 1.00 90.62 114 PRO A O 1
ATOM 903 N N . ILE A 1 115 ? -13.757 -1.354 3.415 1.00 92.31 115 ILE A N 1
ATOM 904 C CA . ILE A 1 115 ? -14.603 -2.550 3.413 1.00 92.31 115 ILE A CA 1
ATOM 905 C C . ILE A 1 115 ? -14.758 -3.076 4.851 1.00 92.31 115 ILE A C 1
ATOM 907 O O . ILE A 1 115 ? -13.775 -3.179 5.599 1.00 92.31 115 ILE A O 1
ATOM 911 N N . ALA A 1 116 ? -15.997 -3.421 5.221 1.00 90.25 116 ALA A N 1
ATOM 912 C CA . ALA A 1 116 ? -16.332 -4.106 6.473 1.00 90.25 116 ALA A CA 1
ATOM 913 C C . ALA A 1 116 ? -15.507 -5.391 6.644 1.00 90.25 116 ALA A C 1
ATOM 915 O O . ALA A 1 116 ? -15.247 -6.084 5.662 1.00 90.25 116 ALA A O 1
ATOM 916 N N . ALA A 1 117 ? -15.095 -5.708 7.871 1.00 89.75 117 ALA A N 1
ATOM 917 C CA . ALA A 1 117 ? -14.123 -6.770 8.141 1.00 89.75 117 ALA A CA 1
ATOM 918 C C . ALA A 1 117 ? -14.560 -8.131 7.566 1.00 89.75 117 ALA A C 1
ATOM 920 O O . ALA A 1 117 ? -13.794 -8.770 6.842 1.00 89.75 117 ALA A O 1
ATOM 921 N N . GLU A 1 118 ? -15.834 -8.492 7.740 1.00 90.94 118 GLU A N 1
ATOM 922 C CA . GLU A 1 118 ? -16.397 -9.758 7.239 1.00 90.94 118 GLU A CA 1
ATOM 923 C C . GLU A 1 118 ? -16.390 -9.874 5.703 1.00 90.94 118 GLU A C 1
ATOM 925 O O . GLU A 1 118 ? -16.483 -10.969 5.153 1.00 90.94 118 GLU A O 1
ATOM 930 N N . LYS A 1 119 ? -16.310 -8.742 4.992 1.00 92.94 119 LYS A N 1
ATOM 931 C CA . LYS A 1 119 ? -16.347 -8.677 3.523 1.00 92.94 119 LYS A CA 1
ATOM 932 C C . LYS A 1 119 ? -14.960 -8.557 2.890 1.00 92.94 119 LYS A C 1
ATOM 934 O O . LYS A 1 119 ? -14.867 -8.515 1.661 1.00 92.94 119 LYS A O 1
ATOM 939 N N . ARG A 1 120 ? -13.894 -8.453 3.692 1.00 95.00 120 ARG A N 1
ATOM 940 C CA . ARG A 1 120 ? -12.515 -8.361 3.193 1.00 95.00 120 ARG A CA 1
ATOM 941 C C . ARG A 1 120 ? -12.103 -9.687 2.560 1.00 95.00 120 ARG A C 1
ATOM 943 O O . ARG A 1 120 ? -12.434 -10.756 3.062 1.00 95.00 120 ARG A O 1
ATOM 950 N N . LYS A 1 121 ? -11.393 -9.599 1.438 1.00 95.00 121 LYS A N 1
ATOM 951 C CA . LYS A 1 121 ? -10.885 -10.744 0.677 1.00 95.00 121 LYS A CA 1
ATOM 952 C C . LYS A 1 121 ? -9.368 -10.622 0.528 1.00 95.00 121 LYS A C 1
ATOM 954 O O . LYS A 1 121 ? -8.869 -9.496 0.589 1.00 95.00 121 LYS A O 1
ATOM 959 N N . PRO A 1 122 ? -8.652 -11.739 0.322 1.00 96.50 122 PRO A N 1
ATOM 960 C CA . PRO A 1 122 ? -7.238 -11.693 -0.021 1.00 96.50 122 PRO A CA 1
ATOM 961 C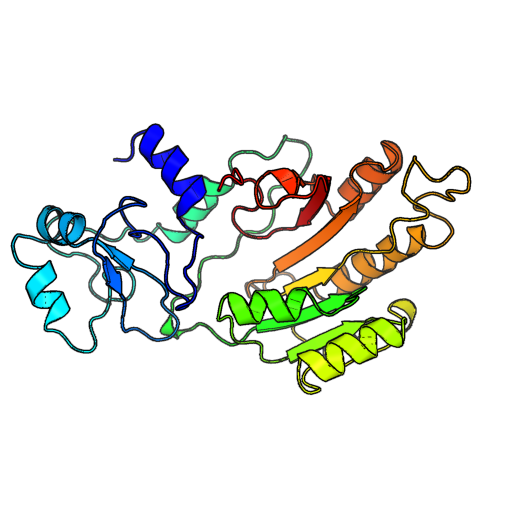 C . PRO A 1 122 ? -6.992 -10.843 -1.276 1.00 96.50 122 PRO A C 1
ATOM 963 O O . PRO A 1 122 ? -7.798 -10.873 -2.206 1.00 96.50 122 PRO A O 1
ATOM 966 N N . ILE A 1 123 ? -5.900 -10.077 -1.296 1.00 97.25 123 ILE A N 1
ATOM 967 C CA . ILE A 1 123 ? -5.601 -9.133 -2.381 1.00 97.25 123 ILE A CA 1
ATOM 968 C C . ILE A 1 123 ? -4.852 -9.797 -3.540 1.00 97.25 123 ILE A C 1
ATOM 970 O O . ILE A 1 123 ? -4.073 -10.737 -3.348 1.00 97.25 123 ILE A O 1
ATOM 974 N N . LYS A 1 124 ? -5.041 -9.265 -4.747 1.00 98.25 124 LYS A N 1
ATOM 975 C CA . LYS A 1 124 ? -4.284 -9.624 -5.955 1.00 98.25 124 LYS A CA 1
ATOM 976 C C . LYS A 1 124 ? -3.312 -8.514 -6.320 1.00 98.25 124 LYS A C 1
ATOM 978 O O . LYS A 1 124 ? -3.731 -7.379 -6.550 1.00 98.25 124 LYS A O 1
ATOM 983 N N . VAL A 1 125 ? -2.030 -8.851 -6.411 1.00 98.62 125 VAL A N 1
ATOM 984 C CA . VAL A 1 125 ? -0.940 -7.884 -6.584 1.00 98.62 125 VAL A CA 1
ATOM 985 C C . VAL A 1 125 ? -0.234 -8.093 -7.920 1.00 98.62 125 VAL A C 1
ATOM 987 O O . VAL A 1 125 ? 0.131 -9.220 -8.265 1.00 98.62 125 VAL A O 1
ATOM 990 N N . LEU A 1 126 ? -0.027 -6.996 -8.647 1.00 98.62 126 LEU A N 1
ATOM 991 C CA . LEU A 1 126 ? 0.902 -6.909 -9.771 1.00 98.62 126 LEU A CA 1
ATOM 992 C C . LEU A 1 126 ? 2.102 -6.054 -9.347 1.00 98.62 126 LEU A C 1
ATOM 994 O O . LEU A 1 126 ? 1.951 -4.861 -9.101 1.00 98.62 126 LEU A O 1
ATOM 998 N N . SER A 1 127 ? 3.282 -6.660 -9.268 1.00 98.50 127 SER A N 1
ATOM 999 C CA . SER A 1 127 ? 4.540 -5.981 -8.957 1.00 98.50 127 SER A CA 1
ATOM 1000 C C . SER A 1 127 ? 5.402 -5.882 -10.211 1.00 98.50 127 SER A C 1
ATOM 1002 O O . SER A 1 127 ? 5.714 -6.886 -10.852 1.00 98.50 127 SER A O 1
ATOM 1004 N N . LEU A 1 128 ? 5.750 -4.666 -10.607 1.00 98.38 128 LEU A N 1
ATOM 1005 C CA . LEU A 1 128 ? 6.566 -4.386 -11.781 1.00 98.38 128 LEU A CA 1
ATOM 1006 C C . LEU A 1 128 ? 7.944 -3.918 -11.325 1.00 98.38 128 LEU A C 1
ATOM 1008 O O . LEU A 1 128 ? 8.025 -3.007 -10.503 1.00 98.38 128 LEU A O 1
ATOM 1012 N N . PHE A 1 129 ? 9.009 -4.495 -11.888 1.00 97.62 129 PHE A N 1
ATOM 1013 C CA . PHE A 1 129 ? 10.381 -4.262 -11.414 1.00 97.62 129 PHE A CA 1
ATOM 1014 C C . PHE A 1 129 ? 10.521 -4.706 -9.947 1.00 97.62 129 PHE A C 1
ATOM 1016 O O . PHE A 1 129 ? 10.896 -3.930 -9.070 1.00 97.62 129 PHE A O 1
ATOM 1023 N N . ASP A 1 130 ? 10.108 -5.948 -9.678 1.00 96.94 130 ASP A N 1
ATOM 1024 C CA . ASP A 1 130 ? 9.888 -6.475 -8.323 1.00 96.94 130 ASP A CA 1
ATOM 1025 C C . ASP A 1 130 ? 11.172 -6.554 -7.479 1.00 96.94 130 ASP A C 1
ATOM 1027 O O . ASP A 1 130 ? 11.116 -6.543 -6.244 1.00 96.94 130 ASP A O 1
ATOM 1031 N N . GLY A 1 131 ? 12.336 -6.630 -8.130 1.00 95.06 131 GLY A N 1
ATOM 1032 C CA . GLY A 1 131 ? 13.617 -6.818 -7.471 1.00 95.06 131 GLY A CA 1
ATOM 1033 C C . GLY A 1 131 ? 13.582 -8.047 -6.565 1.00 95.06 131 GLY A C 1
ATOM 1034 O O . GLY A 1 131 ? 13.207 -9.142 -6.978 1.00 95.06 131 GLY A O 1
ATOM 1035 N N . ILE A 1 132 ? 13.950 -7.862 -5.299 1.00 95.06 132 ILE A N 1
ATOM 1036 C CA . ILE A 1 132 ? 14.023 -8.937 -4.297 1.00 95.06 132 ILE A CA 1
ATOM 1037 C C . ILE A 1 132 ? 12.677 -9.244 -3.610 1.00 95.06 132 ILE A C 1
ATOM 1039 O O . ILE A 1 132 ? 12.668 -9.767 -2.495 1.00 95.06 132 ILE A O 1
ATOM 1043 N N . ALA A 1 133 ? 11.552 -8.904 -4.249 1.00 96.06 133 ALA A N 1
ATOM 1044 C CA . ALA A 1 133 ? 10.190 -9.147 -3.769 1.00 96.06 133 ALA A CA 1
ATOM 1045 C C . ALA A 1 133 ? 9.818 -8.448 -2.445 1.00 96.06 133 ALA A C 1
ATOM 1047 O O . ALA A 1 133 ? 9.031 -8.962 -1.644 1.00 96.06 133 ALA A O 1
ATOM 1048 N N . THR A 1 134 ? 10.338 -7.236 -2.219 1.00 96.38 134 THR A N 1
ATOM 1049 C CA . THR A 1 134 ? 10.059 -6.440 -1.007 1.00 96.38 134 THR A CA 1
ATOM 1050 C C . THR A 1 134 ? 8.561 -6.217 -0.784 1.00 96.38 134 THR A C 1
ATOM 1052 O O . THR A 1 134 ? 8.101 -6.257 0.354 1.00 96.38 134 THR A O 1
ATOM 1055 N N . GLY A 1 135 ? 7.784 -6.028 -1.856 1.00 97.06 135 GLY A N 1
ATOM 1056 C CA . GLY A 1 135 ? 6.335 -5.846 -1.759 1.00 97.06 135 GLY A CA 1
ATOM 1057 C C . GLY A 1 135 ? 5.637 -7.035 -1.096 1.00 97.06 135 GLY A C 1
ATOM 1058 O O . GLY A 1 135 ? 4.823 -6.845 -0.195 1.00 97.06 135 GLY A O 1
ATOM 1059 N N . LEU A 1 136 ? 5.985 -8.268 -1.484 1.00 97.31 136 LEU A N 1
ATOM 1060 C CA . LEU A 1 136 ? 5.400 -9.470 -0.885 1.00 97.31 136 LEU A CA 1
ATOM 1061 C C . LEU A 1 136 ? 5.856 -9.686 0.560 1.00 97.31 136 LEU A C 1
ATOM 1063 O O . LEU A 1 136 ? 5.061 -10.161 1.369 1.00 97.31 136 LEU A O 1
ATOM 1067 N N . LEU A 1 137 ? 7.113 -9.365 0.881 1.00 96.19 137 LEU A N 1
ATOM 1068 C CA . LEU A 1 137 ? 7.614 -9.419 2.255 1.00 96.19 137 LEU A CA 1
ATOM 1069 C C . LEU A 1 137 ? 6.781 -8.511 3.169 1.00 96.19 137 LEU A C 1
ATOM 1071 O O . LEU A 1 137 ? 6.155 -9.006 4.097 1.00 96.19 137 LEU A O 1
ATOM 1075 N N . VAL A 1 138 ? 6.671 -7.223 2.832 1.00 95.69 138 VAL A N 1
ATOM 1076 C CA . VAL A 1 138 ? 5.944 -6.243 3.655 1.00 95.69 138 VAL A CA 1
ATOM 1077 C C . VAL A 1 138 ? 4.461 -6.594 3.783 1.00 95.69 138 VAL A C 1
ATOM 1079 O O . VAL A 1 138 ? 3.885 -6.457 4.855 1.00 95.69 138 VAL A O 1
ATOM 1082 N N . LEU A 1 139 ? 3.821 -7.090 2.718 1.00 96.62 139 LEU A N 1
ATOM 1083 C CA . LEU A 1 139 ? 2.425 -7.538 2.800 1.00 96.62 139 LEU A CA 1
ATOM 1084 C C . LEU A 1 139 ? 2.240 -8.706 3.779 1.00 96.62 139 LEU A C 1
ATOM 1086 O O . LEU A 1 139 ? 1.221 -8.756 4.465 1.00 96.62 139 LEU A O 1
ATOM 1090 N N . LYS A 1 140 ? 3.205 -9.632 3.848 1.00 94.06 140 LYS A N 1
ATOM 1091 C CA . LYS A 1 140 ? 3.181 -10.739 4.815 1.00 94.06 140 LYS A CA 1
ATOM 1092 C C . LYS A 1 140 ? 3.417 -10.250 6.236 1.00 94.06 140 LYS A C 1
ATOM 1094 O O . LYS A 1 140 ? 2.684 -10.682 7.117 1.00 94.06 140 LYS A O 1
ATOM 1099 N N . ASP A 1 141 ? 4.384 -9.357 6.427 1.00 92.62 141 ASP A N 1
ATOM 1100 C CA . ASP A 1 141 ? 4.705 -8.788 7.739 1.00 92.62 141 ASP A CA 1
ATOM 1101 C C . ASP A 1 141 ? 3.509 -7.995 8.295 1.00 92.62 141 ASP A C 1
ATOM 1103 O O . ASP A 1 141 ? 3.186 -8.096 9.469 1.00 92.62 141 ASP A O 1
ATOM 1107 N N . LEU A 1 142 ? 2.754 -7.308 7.427 1.00 91.94 142 LEU A N 1
ATOM 1108 C CA . LEU A 1 142 ? 1.495 -6.634 7.778 1.00 91.94 142 LEU A CA 1
ATOM 1109 C C . LEU A 1 142 ? 0.295 -7.585 7.973 1.00 91.94 142 LEU A C 1
ATOM 1111 O O . LEU A 1 142 ? -0.832 -7.118 8.151 1.00 91.94 142 LEU A O 1
ATOM 1115 N N . GLY A 1 143 ? 0.477 -8.903 7.852 1.00 92.69 143 GLY A N 1
ATOM 1116 C CA . GLY A 1 143 ? -0.606 -9.885 7.971 1.00 92.69 143 GLY A CA 1
ATOM 1117 C C . GLY A 1 143 ? -1.658 -9.815 6.854 1.00 92.69 143 GLY A C 1
ATOM 1118 O O . GLY A 1 143 ? -2.756 -10.355 6.993 1.00 92.69 143 GLY A O 1
ATOM 1119 N N . ILE A 1 144 ? -1.361 -9.160 5.727 1.00 95.00 144 ILE A N 1
ATOM 1120 C CA . ILE A 1 144 ? -2.300 -9.029 4.611 1.00 95.00 144 ILE A CA 1
ATOM 1121 C C . ILE A 1 144 ? -2.294 -10.318 3.788 1.00 95.00 144 ILE A C 1
ATOM 1123 O O . ILE A 1 144 ? -1.293 -10.711 3.186 1.00 95.00 144 ILE A O 1
ATOM 1127 N N . HIS A 1 145 ? -3.453 -10.968 3.699 1.00 94.75 145 HIS A N 1
ATOM 1128 C CA . HIS A 1 145 ? -3.612 -12.158 2.871 1.00 94.75 145 HIS A CA 1
ATOM 1129 C C . HIS A 1 145 ? -3.500 -11.816 1.379 1.00 94.75 145 HIS A C 1
ATOM 1131 O O . HIS A 1 145 ? -4.280 -11.023 0.851 1.00 94.75 145 HIS A O 1
ATOM 1137 N N . VAL A 1 146 ? -2.562 -12.463 0.684 1.00 97.00 146 VAL A N 1
ATOM 1138 C CA . VAL A 1 146 ? -2.335 -12.304 -0.760 1.00 97.00 146 VAL A CA 1
ATOM 1139 C C . VAL A 1 146 ? -2.837 -13.548 -1.493 1.00 97.00 146 VAL A C 1
ATOM 1141 O O . VAL A 1 146 ? -2.317 -14.641 -1.277 1.00 97.00 146 VAL A O 1
ATOM 1144 N N . GLU A 1 147 ? -3.840 -13.391 -2.364 1.00 96.75 147 GLU A N 1
ATOM 1145 C CA . GLU A 1 147 ? -4.348 -14.482 -3.216 1.00 96.75 147 GLU A CA 1
ATOM 1146 C C . GLU A 1 147 ? -3.344 -14.825 -4.316 1.00 96.75 147 GLU A C 1
ATOM 1148 O O . GLU A 1 147 ? -3.088 -15.989 -4.618 1.00 96.75 147 GLU A O 1
ATOM 1153 N N . ARG A 1 148 ? -2.801 -13.784 -4.951 1.00 96.88 148 ARG A N 1
ATOM 1154 C CA . ARG A 1 148 ? -1.929 -13.903 -6.115 1.00 96.88 148 ARG A CA 1
ATOM 1155 C C . ARG A 1 148 ? -0.943 -12.746 -6.138 1.00 96.88 148 ARG A C 1
ATOM 1157 O O . ARG A 1 148 ? -1.347 -11.596 -5.986 1.00 96.88 148 ARG A O 1
ATOM 1164 N N . TYR A 1 149 ? 0.324 -13.065 -6.379 1.00 98.44 149 TYR A N 1
ATOM 1165 C CA . TYR A 1 149 ? 1.396 -12.092 -6.559 1.00 98.44 149 TYR A CA 1
ATOM 1166 C C . TYR A 1 149 ? 2.099 -12.374 -7.888 1.00 98.44 149 TYR A C 1
ATOM 1168 O O . TYR A 1 149 ? 2.786 -13.388 -8.029 1.00 98.44 149 TYR A O 1
ATOM 1176 N N . ILE A 1 150 ? 1.876 -11.510 -8.877 1.00 98.38 150 ILE A N 1
ATOM 1177 C CA . ILE A 1 150 ? 2.517 -11.598 -10.193 1.00 98.38 150 ILE A CA 1
ATOM 1178 C C . ILE A 1 150 ? 3.615 -10.548 -10.261 1.00 98.38 150 ILE A C 1
ATOM 1180 O O . ILE A 1 150 ? 3.352 -9.377 -9.998 1.00 98.38 150 ILE A O 1
ATOM 1184 N N . ALA A 1 151 ? 4.821 -10.972 -10.629 1.00 98.38 151 ALA A N 1
ATOM 1185 C CA . ALA A 1 151 ? 6.007 -10.130 -10.640 1.00 98.38 151 ALA A CA 1
ATOM 1186 C C . ALA A 1 151 ? 6.655 -10.082 -12.027 1.00 98.38 151 ALA A C 1
ATOM 1188 O O . ALA A 1 151 ? 6.928 -11.119 -12.636 1.00 98.38 151 ALA A O 1
ATOM 1189 N N . SER A 1 152 ? 6.941 -8.878 -12.514 1.00 98.38 152 SER A N 1
ATOM 1190 C CA . SER A 1 152 ? 7.835 -8.673 -13.653 1.00 98.38 152 SER A CA 1
ATOM 1191 C C . SER A 1 152 ? 9.233 -8.343 -13.142 1.00 98.38 152 SER A C 1
ATOM 1193 O O . SER A 1 152 ? 9.421 -7.346 -12.445 1.00 98.38 152 SER A O 1
ATOM 1195 N N . GLU A 1 153 ? 10.196 -9.192 -13.489 1.00 97.81 153 GLU A N 1
ATOM 1196 C CA . GLU A 1 153 ? 11.611 -9.042 -13.159 1.00 97.81 153 GLU A CA 1
ATOM 1197 C C . GLU A 1 153 ? 12.449 -9.788 -14.208 1.00 97.81 153 GLU A C 1
ATOM 1199 O O . GLU A 1 153 ? 11.994 -10.790 -14.763 1.00 97.81 153 GLU A O 1
ATOM 1204 N N . VAL A 1 154 ? 13.646 -9.281 -14.508 1.00 96.81 154 VAL A N 1
ATOM 1205 C CA . VAL A 1 154 ? 14.579 -9.863 -15.494 1.00 96.81 154 VAL A CA 1
ATOM 1206 C C . VAL A 1 154 ? 15.929 -10.232 -14.882 1.00 96.81 154 VAL A C 1
ATOM 1208 O O . VAL A 1 154 ? 16.710 -10.945 -15.503 1.00 96.81 154 VAL A O 1
ATOM 1211 N N . CYS A 1 155 ? 16.233 -9.732 -13.683 1.00 96.06 155 CYS A N 1
ATOM 1212 C CA . CYS A 1 155 ? 17.455 -10.072 -12.971 1.00 96.06 155 CYS A CA 1
ATOM 1213 C C . CYS A 1 155 ? 17.323 -11.451 -12.303 1.00 96.06 155 CYS A C 1
ATOM 1215 O O . CYS A 1 155 ? 16.625 -11.589 -11.297 1.00 96.06 155 CYS A O 1
ATOM 1217 N N . GLU A 1 156 ? 18.025 -12.457 -12.832 1.00 96.38 156 GLU A N 1
ATOM 1218 C CA . GLU A 1 156 ? 18.006 -13.846 -12.335 1.00 96.38 156 GLU A CA 1
ATOM 1219 C C . GLU A 1 156 ? 18.349 -13.961 -10.841 1.00 96.38 156 GLU A C 1
ATOM 1221 O O . GLU A 1 156 ? 17.711 -14.722 -10.110 1.00 96.38 156 GLU A O 1
ATOM 1226 N N . ASP A 1 157 ? 19.295 -13.154 -10.349 1.00 96.50 157 ASP A N 1
ATOM 1227 C CA . ASP A 1 157 ? 19.651 -13.127 -8.925 1.00 96.50 157 ASP A CA 1
ATOM 1228 C C . ASP A 1 157 ? 18.470 -12.654 -8.063 1.00 96.50 157 ASP A C 1
ATOM 1230 O O . ASP A 1 157 ? 18.176 -13.224 -7.011 1.00 96.50 157 ASP A O 1
ATOM 1234 N N . SER A 1 158 ? 17.747 -11.633 -8.531 1.00 95.00 158 SER A N 1
ATOM 1235 C CA . SER A 1 158 ? 16.588 -11.072 -7.827 1.00 95.00 158 SER A CA 1
ATOM 1236 C C . SER A 1 158 ? 15.406 -12.046 -7.824 1.00 95.00 158 SER A C 1
ATOM 1238 O O . SER A 1 158 ? 14.799 -12.279 -6.775 1.00 95.00 158 SER A O 1
ATOM 1240 N N . ILE A 1 159 ? 15.150 -12.697 -8.966 1.00 95.81 159 ILE A N 1
ATOM 1241 C CA . ILE A 1 159 ? 14.155 -13.771 -9.102 1.00 95.81 159 ILE A CA 1
ATOM 1242 C C . ILE A 1 159 ? 14.482 -14.913 -8.137 1.00 95.81 159 ILE A C 1
ATOM 1244 O O . ILE A 1 159 ? 13.613 -15.364 -7.388 1.00 95.81 159 ILE A O 1
ATOM 1248 N N . THR A 1 160 ? 15.743 -15.347 -8.095 1.00 95.06 160 THR A N 1
ATOM 1249 C CA . THR A 1 160 ? 16.198 -16.426 -7.209 1.00 95.06 160 THR A CA 1
ATOM 1250 C C . THR A 1 160 ? 15.937 -16.089 -5.741 1.00 95.06 160 THR A C 1
ATOM 1252 O O . THR A 1 160 ? 15.378 -16.911 -5.009 1.00 95.06 160 THR A O 1
ATOM 1255 N N . VAL A 1 161 ? 16.264 -14.864 -5.309 1.00 94.81 161 VAL A N 1
ATOM 1256 C CA . VAL A 1 161 ? 15.982 -14.398 -3.941 1.00 94.81 161 VAL A CA 1
ATOM 1257 C C . VAL A 1 161 ? 14.485 -14.465 -3.633 1.00 94.81 161 VAL A C 1
ATOM 1259 O O . VAL A 1 161 ? 14.107 -15.018 -2.596 1.00 94.81 161 VAL A O 1
ATOM 1262 N N . GLY A 1 162 ? 13.632 -13.951 -4.521 1.00 94.25 162 GLY A N 1
ATOM 1263 C CA . GLY A 1 162 ? 12.183 -13.963 -4.321 1.00 94.25 162 GLY A CA 1
ATOM 1264 C C . GLY A 1 162 ? 11.593 -15.377 -4.285 1.00 94.25 162 GLY A C 1
ATOM 1265 O O . GLY A 1 162 ? 10.797 -15.687 -3.393 1.00 94.25 162 GLY A O 1
ATOM 1266 N N . MET A 1 163 ? 12.031 -16.276 -5.176 1.00 93.44 163 MET A N 1
ATOM 1267 C CA . MET A 1 163 ? 11.593 -17.678 -5.180 1.00 93.44 163 MET A CA 1
ATOM 1268 C C . MET A 1 163 ? 11.942 -18.397 -3.874 1.00 93.44 163 MET A C 1
ATOM 1270 O O . MET A 1 163 ? 11.082 -19.075 -3.307 1.00 93.44 163 MET A O 1
ATOM 1274 N N . VAL A 1 164 ? 13.176 -18.234 -3.382 1.00 93.62 164 VAL A N 1
ATOM 1275 C CA . VAL A 1 164 ? 13.647 -18.884 -2.149 1.00 93.62 164 VAL A CA 1
ATOM 1276 C C . VAL A 1 164 ? 12.938 -18.302 -0.926 1.00 93.62 164 VAL A C 1
ATOM 1278 O O . VAL A 1 164 ? 12.356 -19.049 -0.138 1.00 93.62 164 VAL A O 1
ATOM 1281 N N . ARG A 1 165 ? 12.913 -16.970 -0.779 1.00 92.12 165 ARG A N 1
ATOM 1282 C CA . ARG A 1 165 ? 12.308 -16.302 0.390 1.00 92.12 165 ARG A CA 1
ATOM 1283 C C . ARG A 1 165 ? 10.800 -16.492 0.481 1.00 92.12 165 ARG A C 1
ATOM 1285 O O . ARG A 1 165 ? 10.229 -16.442 1.570 1.00 92.12 165 ARG A O 1
ATOM 1292 N N . HIS A 1 166 ? 10.132 -16.681 -0.651 1.00 93.56 166 HIS A N 1
ATOM 1293 C CA . HIS A 1 166 ? 8.678 -16.771 -0.698 1.00 93.56 166 HIS A CA 1
ATOM 1294 C C . HIS A 1 166 ? 8.159 -18.119 -1.188 1.00 93.56 166 HIS A C 1
ATOM 1296 O O . HIS A 1 166 ? 6.975 -18.211 -1.509 1.00 93.56 166 HIS A O 1
ATOM 1302 N N . GLN A 1 167 ? 8.998 -19.161 -1.149 1.00 92.06 167 GLN A N 1
ATOM 1303 C CA . GLN A 1 167 ? 8.613 -20.562 -1.366 1.00 92.06 167 GLN A CA 1
ATOM 1304 C C . GLN A 1 167 ? 7.880 -20.768 -2.702 1.00 92.06 167 GLN A C 1
ATOM 1306 O O . GLN A 1 167 ? 6.858 -21.448 -2.762 1.00 92.06 167 GLN A O 1
ATOM 1311 N N . GLY A 1 168 ? 8.345 -20.103 -3.764 1.00 85.62 168 GLY A N 1
ATOM 1312 C CA . GLY A 1 168 ? 7.747 -20.200 -5.100 1.00 85.62 168 GLY A CA 1
ATOM 1313 C C . GLY A 1 168 ? 6.329 -19.622 -5.239 1.00 85.62 168 GLY 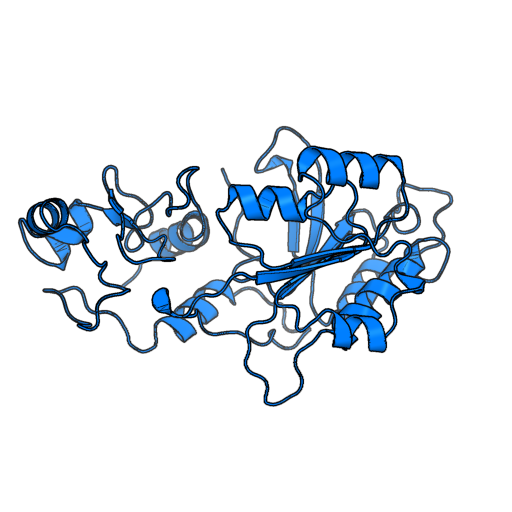A C 1
ATOM 1314 O O . GLY A 1 168 ? 5.668 -19.888 -6.235 1.00 85.62 168 GLY A O 1
ATOM 1315 N N . LYS A 1 169 ? 5.837 -18.825 -4.276 1.00 92.69 169 LYS A N 1
ATOM 1316 C CA . LYS A 1 169 ? 4.486 -18.219 -4.329 1.00 92.69 169 LYS A CA 1
ATOM 1317 C C . LYS A 1 169 ? 4.341 -17.081 -5.352 1.00 92.69 169 LYS A C 1
ATOM 1319 O O . LYS A 1 169 ? 3.226 -16.618 -5.582 1.00 92.69 169 LYS A O 1
ATOM 1324 N N . ILE A 1 170 ? 5.447 -16.605 -5.921 1.00 97.19 170 ILE A N 1
ATOM 1325 C CA . ILE A 1 170 ? 5.471 -15.515 -6.900 1.00 97.19 170 ILE A CA 1
ATOM 1326 C C . ILE A 1 170 ? 5.390 -16.098 -8.308 1.00 97.19 170 ILE A C 1
ATOM 1328 O O . ILE A 1 170 ? 6.179 -16.968 -8.670 1.00 97.19 170 ILE A O 1
ATOM 1332 N N . MET A 1 171 ? 4.469 -15.580 -9.118 1.00 97.50 171 MET A N 1
ATOM 1333 C CA . MET A 1 171 ? 4.405 -15.893 -10.542 1.00 97.50 171 MET A CA 1
ATOM 1334 C C . MET A 1 171 ? 5.235 -14.874 -11.328 1.00 97.50 171 MET A C 1
ATOM 1336 O O . MET A 1 171 ? 4.785 -13.751 -11.559 1.00 97.50 171 MET A O 1
ATOM 1340 N N . TYR A 1 172 ? 6.442 -15.268 -11.736 1.00 97.69 172 TYR A N 1
ATOM 1341 C CA . TYR A 1 172 ? 7.325 -14.426 -12.543 1.00 97.69 172 TYR A CA 1
ATOM 1342 C C . TYR A 1 172 ? 6.935 -14.446 -14.022 1.00 97.69 172 TYR A C 1
ATOM 1344 O O . TYR A 1 172 ? 6.702 -15.508 -14.598 1.00 97.69 172 TYR A O 1
ATOM 1352 N N . VAL A 1 173 ? 6.876 -13.263 -14.638 1.00 96.75 173 VAL A N 1
ATOM 1353 C CA . VAL A 1 173 ? 6.455 -13.086 -16.043 1.00 96.75 173 VAL A CA 1
ATOM 1354 C C . VAL A 1 173 ? 7.559 -12.531 -16.946 1.00 96.75 173 VAL A C 1
ATOM 1356 O O . VAL A 1 173 ? 7.324 -12.286 -18.129 1.00 96.75 173 VAL A O 1
ATOM 1359 N N . GLY A 1 174 ? 8.768 -12.360 -16.404 1.00 96.69 174 GLY A N 1
ATOM 1360 C CA . GLY A 1 174 ? 9.922 -11.838 -17.129 1.00 96.69 174 GLY A CA 1
ATOM 1361 C C . GLY A 1 174 ? 9.811 -10.339 -17.407 1.00 96.69 174 GLY A C 1
ATOM 1362 O O . GLY A 1 174 ? 9.309 -9.568 -16.584 1.00 96.69 174 GLY A O 1
ATOM 1363 N N . ASP A 1 175 ? 10.280 -9.930 -18.586 1.00 97.44 175 ASP A N 1
ATOM 1364 C CA . ASP A 1 175 ? 10.345 -8.530 -19.006 1.00 97.44 175 ASP A CA 1
ATOM 1365 C C . ASP A 1 175 ? 8.960 -7.878 -19.108 1.00 97.44 175 ASP A C 1
ATOM 1367 O O . ASP A 1 175 ? 8.063 -8.367 -19.801 1.00 97.44 175 ASP A O 1
ATOM 1371 N N . VAL A 1 176 ? 8.817 -6.719 -18.465 1.00 97.62 176 VAL A N 1
ATOM 1372 C CA . VAL A 1 176 ? 7.575 -5.939 -18.407 1.00 97.62 176 VAL A CA 1
ATOM 1373 C C . VAL A 1 176 ? 7.021 -5.597 -19.795 1.00 97.62 176 VAL A C 1
ATOM 1375 O O . VAL A 1 176 ? 5.806 -5.560 -19.994 1.00 97.62 176 VAL A O 1
ATOM 1378 N N . ARG A 1 177 ? 7.899 -5.417 -20.789 1.00 96.62 177 ARG A N 1
ATOM 1379 C CA . ARG A 1 177 ? 7.533 -5.068 -22.172 1.00 96.62 177 ARG A CA 1
ATOM 1380 C C . ARG A 1 177 ? 6.766 -6.189 -22.870 1.00 96.62 177 ARG A C 1
ATOM 1382 O O . ARG A 1 177 ? 5.987 -5.931 -23.783 1.00 96.62 177 ARG A O 1
ATOM 1389 N N . ASN A 1 178 ? 6.938 -7.429 -22.412 1.00 97.44 178 ASN A N 1
ATOM 1390 C CA . ASN A 1 178 ? 6.239 -8.597 -22.945 1.00 97.44 178 ASN A CA 1
ATOM 1391 C C . ASN A 1 178 ? 4.847 -8.790 -22.311 1.00 97.44 178 ASN A C 1
ATOM 1393 O O . ASN A 1 178 ? 4.073 -9.653 -22.737 1.00 97.44 178 ASN A O 1
ATOM 1397 N N . VAL A 1 179 ? 4.489 -7.993 -21.298 1.00 97.44 179 VAL A N 1
ATOM 1398 C CA . VAL A 1 179 ? 3.184 -8.075 -20.638 1.00 97.44 179 VAL A CA 1
ATOM 1399 C C . VAL A 1 179 ? 2.123 -7.374 -21.486 1.00 97.44 179 VAL A C 1
ATOM 1401 O O . VAL A 1 179 ? 2.103 -6.151 -21.641 1.00 97.44 179 VAL A O 1
ATOM 1404 N N . THR A 1 180 ? 1.199 -8.161 -22.035 1.00 96.00 180 THR A N 1
ATOM 1405 C CA . THR A 1 180 ? 0.143 -7.678 -22.931 1.00 96.00 180 THR A CA 1
ATOM 1406 C C . THR A 1 180 ? -1.165 -7.399 -22.188 1.00 96.00 180 THR A C 1
ATOM 1408 O O . THR A 1 180 ? -1.406 -7.903 -21.092 1.00 96.00 180 THR A O 1
ATOM 1411 N N . ARG A 1 181 ? -2.084 -6.666 -22.828 1.00 94.31 181 ARG A N 1
ATOM 1412 C CA . ARG A 1 181 ? -3.462 -6.484 -22.333 1.00 94.31 181 ARG A CA 1
ATOM 1413 C C . ARG A 1 181 ? -4.185 -7.817 -22.095 1.00 94.31 181 ARG A C 1
ATOM 1415 O O . ARG A 1 181 ? -4.996 -7.915 -21.179 1.00 94.31 181 ARG A O 1
ATOM 1422 N N . LYS A 1 182 ? -3.919 -8.839 -22.920 1.00 96.12 182 LYS A N 1
ATOM 1423 C CA . LYS A 1 182 ? -4.509 -10.175 -22.744 1.00 96.12 182 LYS A CA 1
ATOM 1424 C C . LYS A 1 182 ? -4.040 -10.795 -21.429 1.00 96.12 182 LYS A C 1
ATOM 1426 O O . LYS A 1 182 ? -4.873 -11.208 -20.636 1.00 96.12 182 LYS A O 1
ATOM 1431 N N . HIS A 1 183 ? -2.736 -10.744 -21.164 1.00 97.06 183 HIS A N 1
ATOM 1432 C CA . HIS A 1 183 ? -2.172 -11.212 -19.901 1.00 97.06 183 HIS A CA 1
ATOM 1433 C C . HIS A 1 183 ? -2.827 -10.533 -18.691 1.00 97.06 183 HIS A C 1
ATOM 1435 O O . HIS A 1 183 ? -3.299 -11.218 -17.792 1.00 97.06 183 HIS A O 1
ATOM 1441 N N . ILE A 1 184 ? -2.953 -9.201 -18.701 1.00 96.44 184 ILE A N 1
ATOM 1442 C CA . ILE A 1 184 ? -3.591 -8.458 -17.602 1.00 96.44 184 ILE A CA 1
ATOM 1443 C C . ILE A 1 184 ? -5.037 -8.909 -17.347 1.00 96.44 184 ILE A C 1
ATOM 1445 O O . ILE A 1 184 ? -5.440 -9.051 -16.192 1.00 96.44 184 ILE A O 1
ATOM 1449 N N . LYS A 1 185 ? -5.807 -9.181 -18.406 1.00 93.69 185 LYS A N 1
ATOM 1450 C CA . LYS A 1 185 ? -7.182 -9.691 -18.286 1.00 93.69 185 LYS A CA 1
ATOM 1451 C C . LYS A 1 185 ? -7.238 -11.110 -17.722 1.00 93.69 185 LYS A C 1
ATOM 1453 O O . LYS A 1 185 ? -8.091 -11.376 -16.884 1.00 93.69 185 LYS A O 1
ATOM 1458 N N . ASP A 1 186 ? -6.344 -11.987 -18.170 1.00 95.56 186 ASP A N 1
ATOM 1459 C CA . ASP A 1 186 ? -6.318 -13.399 -17.766 1.00 95.56 186 ASP A CA 1
ATOM 1460 C C . ASP A 1 186 ? -5.825 -13.565 -16.316 1.00 95.56 186 ASP A C 1
ATOM 1462 O O . ASP A 1 186 ? -6.240 -14.468 -15.586 1.00 95.56 186 ASP A O 1
ATOM 1466 N N . TRP A 1 187 ? -4.927 -12.682 -15.882 1.00 95.00 187 TRP A N 1
ATOM 1467 C CA . TRP A 1 187 ? -4.316 -12.721 -14.559 1.00 95.00 187 TRP A CA 1
ATOM 1468 C C . TRP A 1 187 ? -5.117 -11.999 -13.478 1.00 95.00 187 TRP A C 1
ATOM 1470 O O . TRP A 1 187 ? -5.041 -12.388 -12.306 1.00 95.00 187 TRP A O 1
ATOM 1480 N N . GLY A 1 188 ? -5.829 -10.942 -13.871 1.00 84.94 188 GLY A N 1
ATOM 1481 C CA . GLY A 1 188 ? -6.571 -10.056 -12.987 1.00 84.94 188 GLY A CA 1
ATOM 1482 C C . GLY A 1 188 ? -7.958 -10.581 -12.580 1.00 84.94 188 GLY A C 1
ATOM 1483 O O . GLY A 1 188 ? -8.265 -11.765 -12.737 1.00 84.94 188 GLY A O 1
ATOM 1484 N N . PRO A 1 189 ? -8.818 -9.701 -12.035 1.00 95.06 189 PRO A N 1
ATOM 1485 C CA . PRO A 1 189 ? -8.548 -8.292 -11.721 1.00 95.06 189 PRO A CA 1
ATOM 1486 C C . PRO A 1 189 ? -7.503 -8.130 -10.602 1.00 95.06 189 PRO A C 1
ATOM 1488 O O . PRO A 1 189 ? -7.421 -8.976 -9.719 1.00 95.06 189 PRO A O 1
ATOM 1491 N N . PHE A 1 190 ? -6.713 -7.053 -10.634 1.00 97.81 190 PHE A N 1
ATOM 1492 C CA . PHE A 1 190 ? -5.724 -6.727 -9.594 1.00 97.81 190 PHE A CA 1
ATOM 1493 C C . PHE A 1 190 ? -6.264 -5.667 -8.638 1.00 97.81 190 PHE A C 1
ATOM 1495 O O . PHE A 1 190 ? -6.955 -4.749 -9.082 1.00 97.81 190 PHE A O 1
ATOM 1502 N N . ASP A 1 191 ? -5.951 -5.780 -7.348 1.00 98.00 191 ASP A N 1
ATOM 1503 C CA . ASP A 1 191 ? -6.331 -4.825 -6.296 1.00 98.00 191 ASP A CA 1
ATOM 1504 C C . ASP A 1 191 ? -5.196 -3.846 -5.967 1.00 98.00 191 ASP A C 1
ATOM 1506 O O . ASP A 1 191 ? -5.461 -2.731 -5.519 1.00 98.00 191 ASP A O 1
ATOM 1510 N N . LEU A 1 192 ? -3.945 -4.252 -6.208 1.00 98.50 192 LEU A N 1
ATOM 1511 C CA . LEU A 1 192 ? -2.749 -3.457 -5.950 1.00 98.50 192 LEU A CA 1
ATOM 1512 C C . LEU A 1 192 ? -1.745 -3.582 -7.105 1.00 98.50 192 LEU A C 1
ATOM 1514 O O . LEU A 1 192 ? -1.382 -4.693 -7.492 1.00 98.50 192 LEU A O 1
ATOM 1518 N N . VAL A 1 193 ? -1.266 -2.447 -7.618 1.00 98.50 193 VAL A N 1
ATOM 1519 C CA . VAL A 1 193 ? -0.182 -2.382 -8.612 1.00 98.50 193 VAL A CA 1
ATOM 1520 C C . VAL A 1 193 ? 0.988 -1.580 -8.060 1.00 98.50 193 VAL A C 1
ATOM 1522 O O . VAL A 1 193 ? 0.846 -0.395 -7.779 1.00 98.50 193 VAL A O 1
ATOM 1525 N N . ILE A 1 194 ? 2.151 -2.202 -7.912 1.00 98.62 194 ILE A N 1
ATOM 1526 C CA . ILE A 1 194 ? 3.347 -1.545 -7.369 1.00 98.62 194 ILE A CA 1
ATOM 1527 C C . ILE A 1 194 ? 4.513 -1.625 -8.345 1.00 98.62 194 ILE A C 1
ATOM 1529 O O . ILE A 1 194 ? 4.580 -2.550 -9.151 1.00 98.62 194 ILE A O 1
ATOM 1533 N N . GLY A 1 195 ? 5.437 -0.669 -8.281 1.00 97.44 195 GLY A N 1
ATOM 1534 C CA . GLY A 1 195 ? 6.697 -0.790 -9.004 1.00 97.44 195 GLY A CA 1
ATOM 1535 C C . GLY A 1 195 ? 7.654 0.383 -8.848 1.00 97.44 195 GLY A C 1
ATOM 1536 O O . GLY A 1 195 ? 7.255 1.493 -8.505 1.00 97.44 195 GLY A O 1
ATOM 1537 N N . GLY A 1 196 ? 8.927 0.126 -9.137 1.00 95.62 196 GLY A N 1
ATOM 1538 C CA . GLY A 1 196 ? 9.983 1.136 -9.165 1.00 95.62 196 GLY A CA 1
ATOM 1539 C C . GLY A 1 196 ? 10.921 0.882 -10.335 1.00 95.62 196 GLY A C 1
ATOM 1540 O O . GLY A 1 196 ? 11.768 -0.006 -10.286 1.00 95.62 196 GLY A O 1
ATOM 1541 N N . SER A 1 197 ? 10.755 1.630 -11.428 1.00 93.81 197 SER A N 1
ATOM 1542 C CA . SER A 1 197 ? 11.576 1.423 -12.625 1.00 93.81 197 SER A CA 1
ATOM 1543 C C . SER A 1 197 ? 13.038 1.831 -12.382 1.00 93.81 197 SER A C 1
ATOM 1545 O O . SER A 1 197 ? 13.281 2.773 -11.618 1.00 93.81 197 SER A O 1
ATOM 1547 N N . PRO A 1 198 ? 14.019 1.215 -13.075 1.00 91.75 198 PRO A N 1
ATOM 1548 C CA . PRO A 1 198 ? 15.437 1.513 -12.879 1.00 91.75 198 PRO A CA 1
ATOM 1549 C C . PRO A 1 198 ? 15.759 3.013 -12.943 1.00 91.75 198 PRO A C 1
ATOM 1551 O O . PRO A 1 198 ? 15.458 3.689 -13.927 1.00 91.75 198 PRO A O 1
ATOM 1554 N N . CYS A 1 199 ? 16.409 3.531 -11.899 1.00 88.38 199 CYS A N 1
ATOM 1555 C CA . CYS A 1 199 ? 16.653 4.965 -11.733 1.00 88.38 199 CYS A CA 1
ATOM 1556 C C . CYS A 1 199 ? 17.935 5.475 -12.408 1.00 88.38 199 CYS A C 1
ATOM 1558 O O . CYS A 1 199 ? 18.183 6.679 -12.412 1.00 88.38 199 CYS A O 1
ATOM 1560 N N . ASN A 1 200 ? 18.781 4.589 -12.943 1.00 84.38 200 ASN A N 1
ATOM 1561 C CA . ASN A 1 200 ? 20.129 4.934 -13.410 1.00 84.38 200 ASN A CA 1
ATOM 1562 C C . ASN A 1 200 ? 20.125 6.033 -14.480 1.00 84.38 200 ASN A C 1
ATOM 1564 O O . ASN A 1 200 ? 20.940 6.950 -14.407 1.00 84.38 200 ASN A O 1
ATOM 1568 N N . ASP A 1 201 ? 19.197 5.966 -15.435 1.00 83.81 201 ASP A N 1
ATOM 1569 C CA . ASP A 1 201 ? 19.057 6.972 -16.496 1.00 83.81 201 ASP A CA 1
ATOM 1570 C C . ASP A 1 201 ? 18.239 8.205 -16.082 1.00 83.81 201 ASP A C 1
ATOM 1572 O O . ASP A 1 201 ? 18.248 9.198 -16.802 1.00 83.81 201 ASP A O 1
ATOM 1576 N N . LEU A 1 202 ? 17.575 8.175 -14.922 1.00 73.19 202 LEU A N 1
ATOM 1577 C CA . LEU A 1 202 ? 16.829 9.312 -14.361 1.00 73.19 202 LEU A CA 1
ATOM 1578 C C . LEU A 1 202 ? 17.671 10.135 -13.381 1.00 73.19 202 LEU A C 1
ATOM 1580 O O . LEU A 1 202 ? 17.442 11.327 -13.193 1.00 73.19 202 LEU A O 1
ATOM 1584 N N . SER A 1 203 ? 18.638 9.491 -12.735 1.00 74.75 203 SER A N 1
ATOM 1585 C CA . SER A 1 203 ? 19.422 10.080 -11.663 1.00 74.75 203 SER A CA 1
ATOM 1586 C C . SER A 1 203 ? 20.372 11.164 -12.180 1.00 74.75 203 SER A C 1
ATOM 1588 O O . SER A 1 203 ? 21.245 10.897 -13.007 1.00 74.75 203 SER A O 1
ATOM 1590 N N . ILE A 1 204 ? 20.271 12.385 -11.648 1.00 72.81 204 ILE A N 1
ATOM 1591 C CA . ILE A 1 204 ? 21.151 13.507 -12.014 1.00 72.81 204 ILE A CA 1
ATOM 1592 C C . ILE A 1 204 ? 22.608 13.267 -11.616 1.00 72.81 204 ILE A C 1
ATOM 1594 O O . ILE A 1 204 ? 23.498 13.883 -12.200 1.00 72.81 204 ILE A O 1
ATOM 1598 N N . VAL A 1 205 ? 22.857 12.368 -10.653 1.00 77.25 205 VAL A N 1
ATOM 1599 C CA . VAL A 1 205 ? 24.219 12.011 -10.233 1.00 77.25 205 VAL A CA 1
ATOM 1600 C C . VAL A 1 205 ? 24.927 11.096 -11.230 1.00 77.25 205 VAL A C 1
ATOM 1602 O O . VAL A 1 205 ? 26.134 10.915 -11.121 1.00 77.25 205 VAL A O 1
ATOM 1605 N N . ASN A 1 206 ? 24.207 10.530 -12.205 1.00 80.19 206 ASN A N 1
ATOM 1606 C CA . ASN A 1 206 ? 24.805 9.787 -13.305 1.00 80.19 206 ASN A CA 1
ATOM 1607 C C . ASN A 1 206 ? 25.166 10.755 -14.456 1.00 80.19 206 ASN A C 1
ATOM 1609 O O . ASN A 1 206 ? 24.261 11.318 -15.083 1.00 80.19 206 ASN A O 1
ATOM 1613 N N . PRO A 1 207 ? 26.459 10.941 -14.792 1.00 71.75 207 PRO A N 1
ATOM 1614 C CA . PRO A 1 207 ? 26.869 11.795 -15.909 1.00 71.75 207 PRO A CA 1
ATOM 1615 C C . PRO A 1 207 ? 26.431 11.254 -17.276 1.00 71.75 207 PRO A C 1
ATOM 1617 O O . PRO A 1 207 ? 26.253 12.031 -18.208 1.00 71.75 207 PRO A O 1
ATOM 1620 N N . ALA A 1 208 ? 26.237 9.936 -17.391 1.00 81.81 208 ALA A N 1
ATOM 1621 C CA . ALA A 1 208 ? 25.832 9.252 -18.618 1.00 81.81 208 ALA A CA 1
ATOM 1622 C C . ALA A 1 208 ? 24.307 9.069 -18.733 1.00 81.81 208 ALA A C 1
ATOM 1624 O O . ALA A 1 208 ? 23.846 8.246 -19.527 1.00 81.81 208 ALA A O 1
ATOM 1625 N N . ARG A 1 209 ? 23.526 9.792 -17.917 1.00 85.38 209 ARG A N 1
ATOM 1626 C CA . ARG A 1 209 ? 22.065 9.676 -17.891 1.00 85.38 209 ARG A CA 1
ATOM 1627 C C . ARG A 1 209 ? 21.460 9.977 -19.261 1.00 85.38 209 ARG A C 1
ATOM 1629 O O . ARG A 1 209 ? 21.846 10.944 -19.919 1.00 85.38 209 ARG A O 1
ATOM 1636 N N . LYS A 1 210 ? 20.466 9.182 -19.648 1.00 84.81 210 LYS A N 1
ATOM 1637 C CA . LYS A 1 210 ? 19.711 9.384 -20.892 1.00 84.81 210 LYS A CA 1
ATOM 1638 C C . LYS A 1 210 ? 18.354 10.072 -20.686 1.00 84.81 210 LYS A C 1
ATOM 1640 O O . LYS A 1 210 ? 17.745 10.520 -21.650 1.00 84.81 210 LYS A O 1
ATOM 1645 N N . GLY A 1 211 ? 17.901 10.212 -19.440 1.00 81.00 211 GLY A N 1
ATOM 1646 C CA . GLY A 1 211 ? 16.617 10.823 -19.093 1.00 81.00 211 GLY A CA 1
ATOM 1647 C C . GLY A 1 211 ? 15.428 9.873 -19.256 1.00 81.00 211 GLY A C 1
ATOM 1648 O O . GLY A 1 211 ? 15.584 8.692 -19.568 1.00 81.00 211 GLY A O 1
ATOM 1649 N N . LEU A 1 212 ? 14.218 10.398 -19.039 1.00 86.44 212 LEU A N 1
ATOM 1650 C CA . LEU A 1 212 ? 12.977 9.612 -19.003 1.00 86.44 212 LEU A CA 1
ATOM 1651 C C . LEU A 1 212 ? 12.610 8.934 -20.332 1.00 86.44 212 LEU A C 1
ATOM 1653 O O . LEU A 1 212 ? 12.025 7.855 -20.336 1.00 86.44 212 LEU A O 1
ATOM 1657 N N . PHE A 1 213 ? 12.947 9.544 -21.466 1.00 86.69 213 PHE A N 1
ATOM 1658 C CA . PHE A 1 213 ? 12.502 9.082 -22.788 1.00 86.69 213 PHE A CA 1
ATOM 1659 C C . PHE A 1 213 ? 13.478 8.118 -23.471 1.00 86.69 213 PHE A C 1
ATOM 1661 O O . PHE A 1 213 ? 13.153 7.507 -24.490 1.00 86.69 213 PHE A O 1
ATOM 1668 N N . GLU A 1 214 ? 14.665 7.931 -22.902 1.00 84.25 214 GLU A N 1
ATOM 1669 C CA . GLU A 1 214 ? 15.709 7.081 -23.458 1.00 84.25 214 GLU A CA 1
ATOM 1670 C C . GLU A 1 214 ? 16.203 6.047 -22.437 1.00 84.25 214 GLU A C 1
ATOM 1672 O O . GLU A 1 214 ?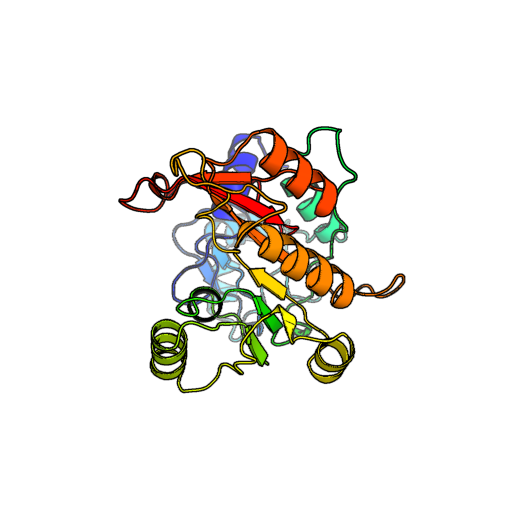 15.735 5.984 -21.302 1.00 84.25 214 GLU A O 1
ATOM 1677 N N . GLY A 1 215 ? 17.102 5.157 -22.875 1.00 90.06 215 GLY A N 1
ATOM 1678 C CA . GLY A 1 215 ? 17.707 4.149 -22.000 1.00 90.06 215 GLY A CA 1
ATOM 1679 C C . GLY A 1 215 ? 16.687 3.324 -21.209 1.00 90.06 215 GLY A C 1
ATOM 1680 O O . GLY A 1 215 ? 15.664 2.915 -21.764 1.00 90.06 215 GLY A O 1
ATOM 1681 N N . THR A 1 216 ? 16.965 3.091 -19.927 1.00 87.56 216 THR A N 1
ATOM 1682 C CA . THR A 1 216 ? 16.054 2.434 -18.980 1.00 87.56 216 THR A CA 1
ATOM 1683 C C . THR A 1 216 ? 14.988 3.374 -18.425 1.00 87.56 216 THR A C 1
ATOM 1685 O O . THR A 1 216 ? 14.007 2.885 -17.871 1.00 87.56 216 THR A O 1
ATOM 1688 N N . GLY A 1 217 ? 15.127 4.696 -18.597 1.00 86.25 217 GLY A N 1
ATOM 1689 C CA . GLY A 1 217 ? 14.123 5.679 -18.172 1.00 86.25 217 GLY A CA 1
ATOM 1690 C C . GLY A 1 217 ? 12.754 5.403 -18.794 1.00 86.25 217 GLY A C 1
ATOM 1691 O O . GLY A 1 217 ? 11.733 5.472 -18.110 1.00 86.25 217 GLY A O 1
ATOM 1692 N N . ARG A 1 218 ? 12.740 4.927 -20.050 1.00 93.06 218 ARG A N 1
ATOM 1693 C CA . ARG A 1 218 ? 11.505 4.580 -20.775 1.00 93.06 218 ARG A CA 1
ATOM 1694 C C . ARG A 1 218 ? 10.661 3.498 -20.097 1.00 93.06 218 ARG A C 1
ATOM 1696 O O . ARG A 1 218 ? 9.482 3.371 -20.405 1.00 93.06 218 ARG A O 1
ATOM 1703 N N . LEU A 1 219 ? 11.251 2.692 -19.209 1.00 95.38 219 LEU A N 1
ATOM 1704 C CA . LEU A 1 219 ? 10.534 1.626 -18.507 1.00 95.38 219 LEU A CA 1
ATOM 1705 C C . LEU A 1 219 ? 9.462 2.182 -17.558 1.00 95.38 219 LEU A C 1
ATOM 1707 O O . LEU A 1 219 ? 8.496 1.482 -17.269 1.00 95.38 219 LEU A O 1
ATOM 1711 N N . PHE A 1 220 ? 9.555 3.457 -17.164 1.00 96.94 220 PHE A N 1
ATOM 1712 C CA . PHE A 1 220 ? 8.441 4.169 -16.537 1.00 96.94 220 PHE A CA 1
ATOM 1713 C C . PHE A 1 220 ? 7.150 4.082 -17.374 1.00 96.94 220 PHE A C 1
ATOM 1715 O O . PHE A 1 220 ? 6.072 3.838 -16.832 1.00 96.94 220 PHE A O 1
ATOM 1722 N N . PHE A 1 221 ? 7.243 4.214 -18.702 1.00 96.81 221 PHE A N 1
ATOM 1723 C CA . PHE A 1 221 ? 6.066 4.164 -19.573 1.00 96.81 221 PHE A CA 1
ATOM 1724 C C . PHE A 1 221 ? 5.417 2.780 -19.613 1.00 96.81 221 PHE A C 1
ATOM 1726 O O . PHE A 1 221 ? 4.212 2.685 -19.832 1.00 96.81 221 PHE A O 1
ATOM 1733 N N . GLU A 1 222 ? 6.170 1.712 -19.340 1.00 97.88 222 GLU A N 1
ATOM 1734 C CA . GLU A 1 222 ? 5.601 0.371 -19.193 1.00 97.88 222 GLU A CA 1
ATOM 1735 C C . GLU A 1 222 ? 4.800 0.239 -17.895 1.00 97.88 222 GLU A C 1
ATOM 1737 O O . GLU A 1 222 ? 3.714 -0.343 -17.911 1.00 97.88 222 GLU A O 1
ATOM 1742 N N . PHE A 1 223 ? 5.267 0.848 -16.796 1.00 98.25 223 PHE A N 1
ATOM 1743 C CA . PHE A 1 223 ? 4.460 0.967 -15.578 1.00 98.25 223 PHE A CA 1
ATOM 1744 C C . PHE A 1 223 ? 3.171 1.741 -15.856 1.00 98.25 223 PHE A C 1
ATOM 1746 O O . PHE A 1 223 ? 2.086 1.242 -15.567 1.00 98.25 223 PHE A O 1
ATOM 1753 N N . TYR A 1 224 ? 3.273 2.926 -16.467 1.00 97.38 224 TYR A N 1
ATOM 1754 C CA . TYR A 1 224 ? 2.112 3.751 -16.812 1.00 97.38 224 TYR A CA 1
ATOM 1755 C C . TYR A 1 224 ? 1.106 2.992 -17.692 1.00 97.38 224 TYR A C 1
ATOM 1757 O O . TYR A 1 224 ? -0.090 2.960 -17.391 1.00 97.38 224 TYR A O 1
ATOM 1765 N N . ARG A 1 225 ? 1.593 2.313 -18.740 1.00 97.56 225 ARG A N 1
ATOM 1766 C CA . ARG A 1 225 ? 0.772 1.498 -19.640 1.00 97.56 225 ARG A CA 1
ATOM 1767 C C . ARG A 1 225 ? 0.022 0.414 -18.872 1.00 97.56 225 ARG A C 1
ATOM 1769 O O . ARG A 1 225 ? -1.193 0.307 -19.004 1.00 97.56 225 ARG A O 1
ATOM 1776 N N . LEU A 1 226 ? 0.718 -0.384 -18.064 1.00 97.75 226 LEU A N 1
ATOM 1777 C CA . LEU A 1 226 ? 0.098 -1.491 -17.330 1.00 97.75 226 LEU A CA 1
ATOM 1778 C C . LEU A 1 226 ? -0.803 -1.015 -16.186 1.00 97.75 226 LEU A C 1
ATOM 1780 O O . LEU A 1 226 ? -1.832 -1.639 -15.925 1.00 97.75 226 LEU A O 1
ATOM 1784 N N . LEU A 1 227 ? -0.484 0.112 -15.548 1.00 97.00 227 LEU A N 1
ATOM 1785 C CA . LEU A 1 227 ? -1.371 0.760 -14.586 1.00 97.00 227 LEU A CA 1
ATOM 1786 C C . LEU A 1 227 ? -2.699 1.139 -15.253 1.00 97.00 227 LEU A C 1
ATOM 1788 O O . LEU A 1 227 ? -3.763 0.850 -14.715 1.00 97.00 227 LEU A O 1
ATOM 1792 N N . HIS A 1 228 ? -2.659 1.732 -16.446 1.00 94.50 228 HIS A N 1
ATOM 1793 C CA . HIS A 1 228 ? -3.876 2.070 -17.181 1.00 94.50 228 HIS A CA 1
ATOM 1794 C C . HIS A 1 228 ? -4.691 0.822 -17.568 1.00 94.50 228 HIS A C 1
ATOM 1796 O O . HIS A 1 228 ? -5.909 0.813 -17.420 1.00 94.50 228 HIS A O 1
ATOM 1802 N N . GLU A 1 229 ? -4.030 -0.261 -17.991 1.00 95.25 229 GLU A N 1
ATOM 1803 C CA . GLU A 1 229 ? -4.687 -1.533 -18.346 1.00 95.25 229 GLU A CA 1
ATOM 1804 C C . GLU A 1 229 ? -5.316 -2.269 -17.148 1.00 95.25 229 GLU A C 1
ATOM 1806 O O . GLU A 1 229 ? -6.232 -3.074 -17.326 1.00 95.25 229 GLU A O 1
ATOM 1811 N N . THR A 1 230 ? -4.818 -2.025 -15.934 1.00 95.81 230 THR A N 1
ATOM 1812 C CA . THR A 1 230 ? -5.292 -2.666 -14.694 1.00 95.81 230 THR A CA 1
ATOM 1813 C C . THR A 1 230 ? -6.348 -1.849 -13.953 1.00 95.81 230 THR A C 1
ATOM 1815 O O . THR A 1 230 ? -7.070 -2.417 -13.127 1.00 95.81 230 THR A O 1
ATOM 1818 N N . ARG A 1 231 ? -6.471 -0.544 -14.248 1.00 93.50 231 ARG A N 1
ATOM 1819 C CA . ARG A 1 231 ? -7.468 0.337 -13.626 1.00 93.50 231 ARG A CA 1
ATOM 1820 C C . ARG A 1 231 ? -8.892 -0.212 -13.845 1.00 93.50 231 ARG A C 1
ATOM 1822 O O . ARG A 1 231 ? -9.248 -0.583 -14.968 1.00 93.50 231 ARG A O 1
ATOM 1829 N N . PRO A 1 232 ? -9.735 -0.250 -12.794 1.00 93.31 232 PRO A N 1
ATOM 1830 C CA . PRO A 1 232 ? -11.152 -0.555 -12.935 1.00 93.31 232 PRO A CA 1
ATOM 1831 C C . PRO A 1 232 ? -11.819 0.396 -13.931 1.00 93.31 232 PRO A C 1
ATOM 1833 O O . PRO A 1 232 ? -11.519 1.590 -13.963 1.00 93.31 232 PRO A O 1
ATOM 1836 N N . LYS A 1 233 ? -12.739 -0.136 -14.735 1.00 90.25 233 LYS A N 1
ATOM 1837 C CA . LYS A 1 233 ? -13.521 0.673 -15.677 1.00 90.25 233 LYS A CA 1
ATOM 1838 C C . LYS A 1 233 ? -14.480 1.595 -14.925 1.00 90.25 233 LYS A C 1
ATOM 1840 O O . LYS A 1 233 ? -14.835 1.334 -13.777 1.00 90.25 233 LYS A O 1
ATOM 1845 N N . GLU A 1 234 ? -14.956 2.639 -15.595 1.00 87.00 234 GLU A N 1
ATOM 1846 C CA . GLU A 1 234 ? -16.019 3.483 -15.048 1.00 87.00 234 GLU A CA 1
ATOM 1847 C C . GLU A 1 234 ? -17.239 2.645 -14.632 1.00 87.00 234 GLU A C 1
ATOM 1849 O O . GLU A 1 234 ? -17.634 1.700 -15.315 1.00 87.00 234 GLU A O 1
ATOM 1854 N N . GLY A 1 235 ? -17.800 2.963 -13.464 1.00 87.75 235 GLY A N 1
ATOM 1855 C CA . GLY A 1 235 ? -18.862 2.180 -12.825 1.00 87.75 235 GLY A CA 1
ATOM 1856 C C . GLY A 1 235 ? -18.372 1.021 -11.946 1.00 87.75 235 GLY A C 1
ATOM 1857 O O . GLY A 1 235 ? -19.107 0.611 -11.048 1.00 87.75 235 GLY A O 1
ATOM 1858 N N . ASP A 1 236 ? -17.135 0.538 -12.114 1.00 90.12 236 ASP A N 1
ATOM 1859 C CA . ASP A 1 236 ? -16.531 -0.419 -11.181 1.00 90.12 236 ASP A CA 1
ATOM 1860 C C . ASP A 1 236 ? -15.987 0.322 -9.946 1.00 90.12 236 ASP A C 1
ATOM 1862 O O . ASP A 1 236 ? -15.078 1.159 -10.006 1.00 90.12 236 ASP A O 1
ATOM 1866 N N . ASN A 1 237 ? -16.599 0.035 -8.798 1.00 88.44 237 ASN A N 1
ATOM 1867 C CA . ASN A 1 237 ? -16.272 0.639 -7.508 1.00 88.44 237 ASN A CA 1
ATOM 1868 C C . ASN A 1 237 ? -15.436 -0.280 -6.610 1.00 88.44 237 ASN A C 1
ATOM 1870 O O . ASN A 1 237 ? -15.294 -0.003 -5.417 1.00 88.44 237 ASN A O 1
ATOM 1874 N N . ARG A 1 238 ? -14.870 -1.358 -7.163 1.00 92.44 238 ARG A N 1
ATOM 1875 C CA . ARG A 1 238 ? -13.887 -2.179 -6.457 1.00 92.44 238 ARG A CA 1
ATOM 1876 C C . ARG A 1 238 ? -12.675 -1.323 -6.053 1.00 92.44 238 ARG A C 1
ATOM 1878 O O . ARG A 1 238 ? -12.166 -0.579 -6.895 1.00 92.44 238 ARG A O 1
ATOM 1885 N N . PRO A 1 239 ? -12.195 -1.423 -4.798 1.00 95.06 239 PRO A N 1
ATOM 1886 C CA . PRO A 1 239 ? -10.975 -0.743 -4.390 1.00 95.06 239 PRO A CA 1
ATOM 1887 C C . PRO A 1 239 ? -9.788 -1.147 -5.253 1.00 95.06 239 PRO A C 1
ATOM 1889 O O . PRO A 1 239 ? -9.553 -2.331 -5.485 1.00 95.06 239 PRO A O 1
ATOM 1892 N N . PHE A 1 240 ? -9.057 -0.146 -5.726 1.00 96.25 240 PHE A N 1
ATOM 1893 C CA . PHE A 1 240 ? -7.883 -0.332 -6.560 1.00 96.25 240 PHE A CA 1
ATOM 1894 C C . PHE A 1 240 ? -6.805 0.655 -6.153 1.00 96.25 240 PHE A C 1
ATOM 1896 O O . PHE A 1 240 ? -7.012 1.873 -6.182 1.00 96.25 240 PHE A O 1
ATOM 1903 N N . PHE A 1 241 ? -5.649 0.116 -5.802 1.00 97.12 241 PHE A N 1
ATOM 1904 C CA . PHE A 1 241 ? -4.529 0.885 -5.306 1.00 97.12 241 PHE A CA 1
ATOM 1905 C C . PHE A 1 241 ? -3.309 0.722 -6.194 1.00 97.12 241 PHE A C 1
ATOM 1907 O O . PHE A 1 241 ? -3.110 -0.311 -6.834 1.00 97.12 241 PHE A O 1
ATOM 1914 N N . TRP A 1 242 ? -2.471 1.746 -6.216 1.00 97.62 242 TRP A N 1
ATOM 1915 C CA . TRP A 1 242 ? -1.204 1.695 -6.908 1.00 97.62 242 TRP A CA 1
ATOM 1916 C C . TRP A 1 242 ? -0.147 2.558 -6.227 1.00 97.62 242 TRP A C 1
ATOM 1918 O O . TRP A 1 242 ? -0.465 3.528 -5.530 1.00 97.62 242 TRP A O 1
ATOM 1928 N N . LEU A 1 243 ? 1.111 2.177 -6.428 1.00 97.94 243 LEU A N 1
ATOM 1929 C CA . LEU A 1 243 ? 2.274 2.882 -5.908 1.00 97.94 243 LEU A CA 1
ATOM 1930 C C . LEU A 1 243 ? 3.429 2.792 -6.909 1.00 97.94 243 LEU A C 1
ATOM 1932 O O . LEU A 1 243 ? 3.823 1.702 -7.316 1.00 97.94 243 LEU A O 1
ATOM 1936 N N . PHE A 1 244 ? 3.986 3.939 -7.270 1.00 97.88 244 PHE A N 1
ATOM 1937 C CA . PHE A 1 244 ? 5.198 4.053 -8.066 1.00 97.88 244 PHE A CA 1
ATOM 1938 C C . PHE A 1 244 ? 6.285 4.761 -7.263 1.00 97.88 244 PHE A C 1
ATOM 1940 O O . PHE A 1 244 ? 6.035 5.816 -6.680 1.00 97.88 244 PHE A O 1
ATOM 1947 N N . GLU A 1 245 ? 7.489 4.199 -7.249 1.00 96.62 245 GLU A N 1
ATOM 1948 C CA . GLU A 1 245 ? 8.640 4.751 -6.534 1.00 96.62 245 GLU A CA 1
ATOM 1949 C C . GLU A 1 245 ? 9.774 5.121 -7.492 1.00 96.62 245 GLU A C 1
ATOM 1951 O O . GLU A 1 245 ? 10.028 4.438 -8.489 1.00 96.62 245 GLU A O 1
ATOM 1956 N N . ASN A 1 246 ? 10.471 6.220 -7.188 1.00 94.44 246 ASN A N 1
ATOM 1957 C CA . ASN A 1 246 ? 11.759 6.507 -7.808 1.00 94.44 246 ASN A CA 1
ATOM 1958 C C . ASN A 1 246 ? 12.632 7.477 -6.986 1.00 94.44 246 ASN A C 1
ATOM 1960 O O . ASN A 1 246 ? 12.230 8.026 -5.958 1.00 94.44 246 ASN A O 1
ATOM 1964 N N . VAL A 1 247 ? 13.857 7.723 -7.458 1.00 87.81 247 VAL A N 1
ATOM 1965 C CA . VAL A 1 247 ? 14.851 8.564 -6.773 1.00 87.81 247 VAL A CA 1
ATOM 1966 C C . VAL A 1 247 ? 14.450 10.038 -6.701 1.00 87.81 247 VAL A C 1
ATOM 1968 O O . VAL A 1 247 ? 13.963 10.611 -7.669 1.00 87.81 247 VAL A O 1
ATOM 1971 N N . VAL A 1 248 ? 14.745 10.694 -5.571 1.00 81.94 248 VAL A N 1
ATOM 1972 C CA . VAL A 1 248 ? 14.553 12.154 -5.427 1.00 81.94 248 VAL A CA 1
ATOM 1973 C C . VAL A 1 248 ? 15.508 12.948 -6.312 1.00 81.94 248 VAL A C 1
ATOM 1975 O O . VAL A 1 248 ? 15.158 14.008 -6.822 1.00 81.94 248 VAL A O 1
ATOM 1978 N N . ALA A 1 249 ? 16.709 12.416 -6.532 1.00 81.25 249 ALA A N 1
ATOM 1979 C CA . ALA A 1 249 ? 17.746 13.029 -7.350 1.00 81.25 249 ALA A CA 1
ATOM 1980 C C . ALA A 1 249 ? 17.492 12.842 -8.860 1.00 81.25 249 ALA A C 1
ATOM 1982 O O . ALA A 1 249 ? 18.403 12.456 -9.582 1.00 81.25 249 ALA A O 1
ATOM 1983 N N . MET A 1 250 ? 16.270 13.072 -9.342 1.00 82.31 250 MET A N 1
ATOM 1984 C CA . MET A 1 250 ? 15.935 13.084 -10.773 1.00 82.31 250 MET A CA 1
ATOM 1985 C C . MET A 1 250 ? 15.825 14.514 -11.316 1.00 82.31 250 MET A C 1
ATOM 1987 O O . MET A 1 250 ? 15.711 15.470 -10.546 1.00 82.31 250 MET A O 1
ATOM 1991 N N . GLY A 1 251 ? 15.869 14.679 -12.640 1.00 71.62 251 GLY A N 1
ATOM 1992 C CA . GLY A 1 251 ? 15.676 15.985 -13.268 1.00 71.62 251 GLY A CA 1
ATOM 1993 C C . GLY A 1 251 ? 14.305 16.584 -12.934 1.00 71.62 251 GLY A C 1
ATOM 1994 O O . GLY A 1 251 ? 13.307 15.871 -12.846 1.00 71.62 251 GLY A O 1
ATOM 1995 N N . VAL A 1 252 ? 14.228 17.911 -12.779 1.00 74.94 252 VAL A N 1
ATOM 1996 C CA . VAL A 1 252 ? 12.955 18.605 -12.487 1.00 74.94 252 VAL A CA 1
ATOM 1997 C C . VAL A 1 252 ? 11.923 18.369 -13.597 1.00 74.94 252 VAL A C 1
ATOM 1999 O O . VAL A 1 252 ? 10.740 18.199 -13.310 1.00 74.94 252 VAL A O 1
ATOM 2002 N N . SER A 1 253 ? 12.369 18.318 -14.858 1.00 74.25 253 SER A N 1
ATOM 2003 C CA . SER A 1 253 ? 11.523 17.964 -16.002 1.00 74.25 253 SER A CA 1
ATOM 2004 C C . SER A 1 253 ? 11.010 16.530 -15.915 1.00 74.25 253 SER A C 1
ATOM 2006 O O . SER A 1 253 ? 9.812 16.332 -16.069 1.00 74.25 253 SER A O 1
ATOM 2008 N N . ASP A 1 254 ? 11.874 15.560 -15.593 1.00 80.12 254 ASP A N 1
ATOM 2009 C CA . ASP A 1 254 ? 11.488 14.148 -15.481 1.00 80.12 254 ASP A CA 1
ATOM 2010 C C . ASP A 1 254 ? 10.460 13.952 -14.360 1.00 80.12 254 ASP A C 1
ATOM 2012 O O . ASP A 1 254 ? 9.427 13.324 -14.575 1.00 80.12 254 ASP A O 1
ATOM 2016 N N . LYS A 1 255 ? 10.685 14.569 -13.188 1.00 83.56 255 LYS A N 1
ATOM 2017 C CA . LYS A 1 255 ? 9.726 14.565 -12.071 1.00 83.56 255 LYS A CA 1
ATOM 2018 C C . LYS A 1 255 ? 8.366 15.103 -12.506 1.00 83.56 255 LYS A C 1
ATOM 2020 O O . LYS A 1 255 ? 7.342 14.483 -12.234 1.00 83.56 255 LYS A O 1
ATOM 2025 N N . ARG A 1 256 ? 8.358 16.269 -13.156 1.00 79.62 256 ARG A N 1
ATOM 2026 C CA . ARG A 1 256 ? 7.132 16.924 -13.624 1.00 79.62 256 ARG A CA 1
ATOM 2027 C C . ARG A 1 256 ? 6.409 16.066 -14.658 1.00 79.62 256 ARG A C 1
ATOM 2029 O O . ARG A 1 256 ? 5.189 15.962 -14.609 1.00 79.62 256 ARG A O 1
ATOM 2036 N N . ASP A 1 257 ? 7.140 15.469 -15.590 1.00 83.00 257 ASP A N 1
ATOM 2037 C CA . ASP A 1 257 ? 6.548 14.659 -16.646 1.00 83.00 257 ASP A CA 1
ATOM 2038 C C . ASP A 1 257 ? 5.980 13.353 -16.062 1.00 83.00 257 ASP A C 1
ATOM 2040 O O . ASP A 1 257 ? 4.832 13.026 -16.355 1.00 83.00 257 ASP A O 1
ATOM 2044 N N . ILE A 1 258 ? 6.680 12.687 -15.132 1.00 89.75 258 ILE A N 1
ATOM 2045 C CA . ILE A 1 258 ? 6.136 11.554 -14.358 1.00 89.75 258 ILE A CA 1
ATOM 2046 C C . ILE A 1 258 ? 4.843 11.954 -13.6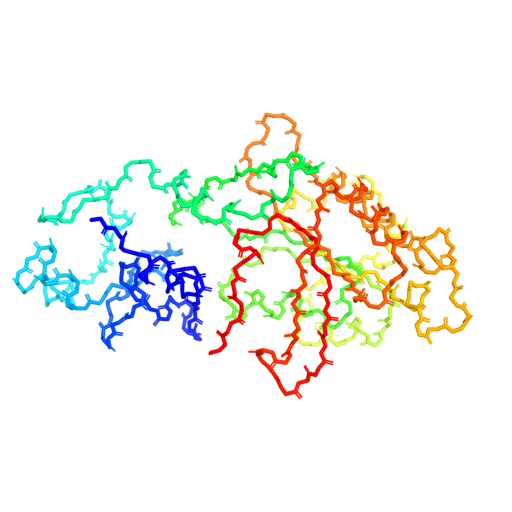35 1.00 89.75 258 ILE A C 1
ATOM 2048 O O . ILE A 1 258 ? 3.836 11.260 -13.781 1.00 89.75 258 ILE A O 1
ATOM 2052 N N . SER A 1 259 ? 4.833 13.083 -12.911 1.00 86.38 259 SER A N 1
ATOM 2053 C CA . SER A 1 259 ? 3.625 13.579 -12.234 1.00 86.38 259 SER A CA 1
ATOM 2054 C C . SER A 1 259 ? 2.467 13.821 -13.202 1.00 86.38 259 SER A C 1
ATOM 2056 O O . SER A 1 259 ? 1.327 13.501 -12.883 1.00 86.38 259 SER A O 1
ATOM 2058 N N . ARG A 1 260 ? 2.743 14.343 -14.404 1.00 86.06 260 ARG A N 1
ATOM 2059 C CA . ARG A 1 260 ? 1.724 14.566 -15.441 1.00 86.06 260 ARG A CA 1
ATOM 2060 C C . ARG A 1 260 ? 1.153 13.263 -15.987 1.00 86.06 260 ARG A C 1
ATOM 2062 O O . ARG A 1 260 ? -0.056 13.170 -16.138 1.00 86.06 260 ARG A O 1
ATOM 2069 N N . PHE A 1 261 ? 1.993 12.266 -16.266 1.00 91.38 261 PHE A N 1
ATOM 2070 C CA . PHE A 1 261 ? 1.525 10.954 -16.727 1.00 91.38 261 PHE A CA 1
ATOM 2071 C C . PHE A 1 261 ? 0.729 10.219 -15.644 1.00 91.38 261 PHE A C 1
ATOM 2073 O O . PHE A 1 261 ? -0.251 9.548 -15.948 1.00 91.38 261 PHE A O 1
ATOM 2080 N N . LEU A 1 262 ? 1.141 10.332 -14.381 1.00 92.62 262 LEU A N 1
ATOM 2081 C CA . LEU A 1 262 ? 0.473 9.669 -13.261 1.00 92.62 262 LEU A CA 1
ATOM 2082 C C . LEU A 1 262 ? -0.703 10.463 -12.675 1.00 92.62 262 LEU A C 1
ATOM 2084 O O . LEU A 1 262 ? -1.437 9.911 -11.855 1.00 92.62 262 LEU A O 1
ATOM 2088 N N . GLU A 1 263 ? -0.889 11.711 -13.113 1.00 88.88 263 GLU A N 1
ATOM 2089 C CA . GLU A 1 263 ? -1.932 12.642 -12.660 1.00 88.88 263 GLU A CA 1
ATOM 2090 C C . GLU A 1 263 ? -1.896 12.886 -11.140 1.00 88.88 263 GLU A C 1
ATOM 2092 O O . GLU A 1 263 ? -2.924 13.081 -10.496 1.00 88.88 263 GLU A O 1
ATOM 2097 N N . CYS A 1 264 ? -0.704 12.852 -10.536 1.00 86.12 264 CYS A N 1
ATOM 2098 C CA . CYS A 1 264 ? -0.520 13.197 -9.130 1.00 86.12 264 CYS A CA 1
ATOM 2099 C C . CYS A 1 264 ? 0.911 13.651 -8.833 1.00 86.12 264 CYS A C 1
ATOM 2101 O O . CYS A 1 264 ? 1.854 13.354 -9.567 1.00 86.12 264 CYS A O 1
ATOM 2103 N N . ASN A 1 265 ? 1.080 14.365 -7.722 1.00 83.56 265 ASN A N 1
ATOM 2104 C CA . ASN A 1 265 ? 2.392 14.762 -7.223 1.00 83.56 265 ASN A CA 1
ATOM 2105 C C . ASN A 1 265 ? 2.974 13.701 -6.277 1.00 83.56 265 ASN A C 1
ATOM 2107 O O . ASN A 1 265 ? 2.213 13.032 -5.574 1.00 83.56 265 ASN A O 1
ATOM 2111 N N . PRO A 1 266 ? 4.311 13.547 -6.227 1.00 88.12 266 PRO A N 1
ATOM 2112 C CA . PRO A 1 266 ? 4.925 12.585 -5.333 1.00 88.12 266 PRO A CA 1
ATOM 2113 C C . PRO A 1 266 ? 4.930 13.081 -3.893 1.00 88.12 266 PRO A C 1
ATOM 2115 O O . PRO A 1 266 ? 5.158 14.263 -3.627 1.00 88.12 266 PRO A O 1
ATOM 2118 N N . VAL A 1 267 ? 4.855 12.135 -2.967 1.00 88.81 267 VAL A N 1
ATOM 2119 C CA . VAL A 1 267 ? 5.295 12.321 -1.584 1.00 88.81 267 VAL A CA 1
ATOM 2120 C C . VAL A 1 267 ? 6.777 11.992 -1.499 1.00 88.81 267 VAL A C 1
ATOM 2122 O O . VAL A 1 267 ? 7.229 10.984 -2.041 1.00 88.81 267 VAL A O 1
ATOM 2125 N N . MET A 1 268 ? 7.550 12.844 -0.832 1.00 86.75 268 MET A N 1
ATOM 2126 C CA . MET A 1 268 ? 8.940 12.543 -0.506 1.00 86.75 268 MET A CA 1
ATOM 2127 C C . MET A 1 268 ? 9.000 11.885 0.871 1.00 86.75 268 MET A C 1
ATOM 2129 O O . MET A 1 268 ? 8.518 12.474 1.834 1.00 86.75 268 MET A O 1
ATOM 2133 N N . ILE A 1 269 ? 9.615 10.709 0.963 1.00 86.62 269 ILE A N 1
ATOM 2134 C CA . ILE A 1 269 ? 9.896 10.038 2.238 1.00 86.62 269 ILE A CA 1
ATOM 2135 C C . ILE A 1 269 ? 11.383 9.692 2.259 1.00 86.62 269 ILE A C 1
ATOM 2137 O O . ILE A 1 269 ? 11.919 9.165 1.280 1.00 86.62 269 ILE A O 1
ATOM 2141 N N . ASP A 1 270 ? 12.062 10.012 3.358 1.00 84.25 270 ASP A N 1
ATOM 2142 C CA . ASP A 1 270 ? 13.458 9.644 3.579 1.00 84.25 270 ASP A CA 1
ATOM 2143 C C . ASP A 1 270 ? 13.533 8.534 4.618 1.00 84.25 270 ASP A C 1
ATOM 2145 O O . ASP A 1 270 ? 13.051 8.684 5.737 1.00 84.25 270 ASP A O 1
ATOM 2149 N N . ALA A 1 271 ? 14.172 7.422 4.251 1.00 84.44 271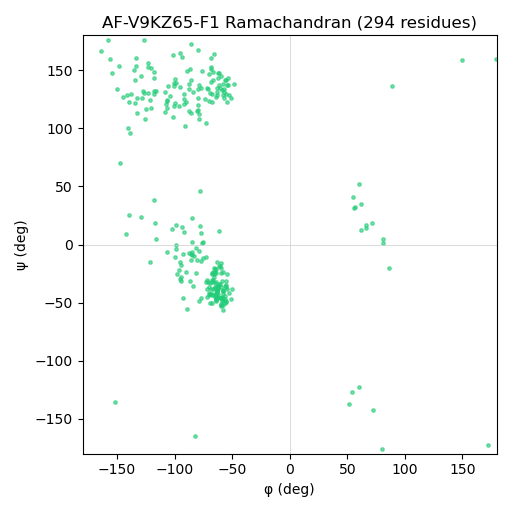 ALA A N 1
ATOM 2150 C CA . ALA A 1 271 ? 14.310 6.282 5.145 1.00 84.44 271 ALA A CA 1
ATOM 2151 C C . ALA A 1 271 ? 15.055 6.626 6.445 1.00 84.44 271 ALA A C 1
ATOM 2153 O O . ALA A 1 271 ? 14.938 5.861 7.392 1.00 84.44 271 ALA A O 1
ATOM 2154 N N . LYS A 1 272 ? 15.767 7.760 6.537 1.00 80.56 272 LYS A N 1
ATOM 2155 C CA . LYS A 1 272 ? 16.397 8.215 7.792 1.00 80.56 272 LYS A CA 1
ATOM 2156 C C . LYS A 1 272 ? 15.398 8.403 8.940 1.00 80.56 272 LYS A C 1
ATOM 2158 O O . LYS A 1 272 ? 15.804 8.443 10.092 1.00 80.56 272 LYS A O 1
ATOM 2163 N N . GLU A 1 273 ? 14.123 8.617 8.616 1.00 76.44 273 GLU A N 1
ATOM 2164 C CA . GLU A 1 273 ? 13.060 8.848 9.600 1.00 76.44 273 GLU A CA 1
ATOM 2165 C C . GLU A 1 273 ? 12.613 7.548 10.283 1.00 76.44 273 GLU A C 1
ATOM 2167 O O . GLU A 1 273 ? 11.932 7.615 11.299 1.00 76.44 273 GLU A O 1
ATOM 2172 N N . VAL A 1 274 ? 12.992 6.392 9.720 1.00 78.62 274 VAL A N 1
ATOM 2173 C CA . VAL A 1 274 ? 12.568 5.041 10.145 1.00 78.62 274 VAL A CA 1
ATOM 2174 C C . VAL A 1 274 ? 13.689 3.993 10.053 1.00 78.62 274 VAL A C 1
ATOM 2176 O O . VAL A 1 274 ? 13.460 2.786 10.038 1.00 78.62 274 VAL A O 1
ATOM 2179 N N . SER A 1 275 ? 14.924 4.427 9.803 1.00 79.94 275 SER A N 1
ATOM 2180 C CA . SER A 1 275 ? 16.072 3.544 9.602 1.00 79.94 275 SER A CA 1
ATOM 2181 C C . SER A 1 275 ? 17.381 4.317 9.730 1.00 79.94 275 SER A C 1
ATOM 2183 O O . SER A 1 275 ? 17.425 5.542 9.637 1.00 79.94 275 SER A O 1
ATOM 2185 N N . ALA A 1 276 ? 18.491 3.590 9.843 1.00 73.00 276 ALA A N 1
ATOM 2186 C CA . ALA A 1 276 ? 19.829 4.175 9.910 1.00 73.00 276 ALA A CA 1
ATOM 2187 C C . ALA A 1 276 ? 20.388 4.654 8.547 1.00 73.00 276 ALA A C 1
ATOM 2189 O O . ALA A 1 276 ? 21.579 4.949 8.446 1.00 73.00 276 ALA A O 1
ATOM 2190 N N . ALA A 1 277 ? 19.576 4.699 7.483 1.00 76.00 277 ALA A N 1
ATOM 2191 C CA . ALA A 1 277 ? 20.036 5.004 6.129 1.00 76.00 277 ALA A CA 1
ATOM 2192 C C . ALA A 1 277 ? 19.399 6.279 5.559 1.00 76.00 277 ALA A C 1
ATOM 2194 O O . ALA A 1 277 ? 18.181 6.399 5.480 1.00 76.00 277 ALA A O 1
ATOM 2195 N N . HIS A 1 278 ? 20.228 7.188 5.039 1.00 81.81 278 HIS A N 1
ATOM 2196 C CA . HIS A 1 278 ? 19.761 8.297 4.205 1.00 81.81 278 HIS A CA 1
ATOM 2197 C C . HIS A 1 278 ? 19.343 7.781 2.826 1.00 81.81 278 HIS A C 1
ATOM 2199 O O . HIS A 1 278 ? 20.183 7.463 1.979 1.00 81.81 278 HIS A O 1
ATOM 2205 N N . ARG A 1 279 ? 18.033 7.698 2.587 1.00 86.12 279 ARG A N 1
ATOM 2206 C CA . ARG A 1 279 ? 17.465 7.183 1.339 1.00 86.12 279 ARG A CA 1
ATOM 2207 C C . ARG A 1 279 ? 16.155 7.900 1.022 1.00 86.12 279 ARG A C 1
ATOM 2209 O O . ARG A 1 279 ? 15.084 7.302 1.046 1.00 86.12 279 ARG A O 1
ATOM 2216 N N . ALA A 1 280 ? 16.263 9.176 0.663 1.00 87.31 280 ALA A N 1
ATOM 2217 C CA . ALA A 1 280 ? 15.141 9.964 0.163 1.00 87.31 280 ALA A CA 1
ATOM 2218 C C . ALA A 1 280 ? 14.620 9.404 -1.169 1.00 87.31 280 ALA A C 1
ATOM 2220 O O . ALA A 1 280 ? 15.402 9.218 -2.114 1.00 87.31 280 ALA A O 1
ATOM 2221 N N . ARG A 1 281 ? 13.310 9.139 -1.237 1.00 91.75 281 ARG A N 1
ATOM 2222 C CA . ARG A 1 281 ? 12.584 8.634 -2.413 1.00 91.75 281 ARG A CA 1
ATOM 2223 C C . ARG A 1 281 ? 11.271 9.375 -2.633 1.00 91.75 281 ARG A C 1
ATOM 2225 O O . ARG A 1 281 ? 10.668 9.884 -1.692 1.00 91.75 281 ARG A O 1
ATOM 2232 N N . TYR A 1 282 ? 10.872 9.453 -3.898 1.00 91.50 282 TYR A N 1
ATOM 2233 C CA . TYR A 1 282 ? 9.571 9.949 -4.315 1.00 91.50 282 TYR A CA 1
ATOM 2234 C C . TYR A 1 282 ? 8.607 8.785 -4.513 1.00 91.50 282 TYR A C 1
ATOM 2236 O O . TYR A 1 282 ? 8.956 7.791 -5.148 1.00 91.50 282 TYR A O 1
ATOM 2244 N N . PHE A 1 283 ? 7.391 8.954 -4.007 1.00 94.75 283 PHE A N 1
ATOM 2245 C CA . PHE A 1 283 ? 6.303 7.994 -4.096 1.00 94.75 283 PHE A CA 1
ATOM 2246 C C . PHE A 1 283 ? 5.076 8.659 -4.713 1.00 94.75 283 PHE A C 1
ATOM 2248 O O . PHE A 1 283 ? 4.505 9.576 -4.127 1.00 94.75 283 PHE A O 1
ATOM 2255 N N . TRP A 1 284 ? 4.651 8.181 -5.876 1.00 94.06 284 TRP A N 1
ATOM 2256 C CA . TRP A 1 284 ? 3.377 8.530 -6.501 1.00 94.06 284 TRP A CA 1
ATOM 2257 C C . TRP A 1 284 ? 2.384 7.408 -6.244 1.00 94.06 284 TRP A C 1
ATOM 2259 O O . TRP A 1 284 ? 2.742 6.236 -6.336 1.00 94.06 284 TRP A O 1
ATOM 2269 N N . GLY A 1 285 ? 1.135 7.727 -5.943 1.00 94.06 285 GLY A N 1
ATOM 2270 C CA . GLY A 1 285 ? 0.145 6.687 -5.709 1.00 94.06 285 GLY A CA 1
ATOM 2271 C C . GLY A 1 285 ? -1.172 7.223 -5.196 1.00 94.06 285 GLY A C 1
ATOM 2272 O O . GLY A 1 285 ? -1.401 8.429 -5.128 1.00 94.06 285 GLY A O 1
ATOM 2273 N N . ASN A 1 286 ? -2.038 6.290 -4.823 1.00 92.25 286 ASN A N 1
ATOM 2274 C CA . ASN A 1 286 ? -3.327 6.576 -4.199 1.00 92.25 286 ASN A CA 1
ATOM 2275 C C . ASN A 1 286 ? -3.535 5.771 -2.905 1.00 92.25 286 ASN A C 1
ATOM 2277 O O . ASN A 1 286 ? -4.675 5.519 -2.504 1.00 92.25 286 ASN A O 1
ATOM 2281 N N . LEU A 1 287 ? -2.444 5.337 -2.261 1.00 92.12 287 LEU A N 1
ATOM 2282 C CA . LEU A 1 287 ? -2.531 4.639 -0.982 1.00 92.12 287 LEU A CA 1
ATOM 2283 C C . LEU A 1 287 ? -3.134 5.568 0.088 1.00 92.12 287 LEU A C 1
ATOM 2285 O O . LEU A 1 287 ? -2.721 6.729 0.197 1.00 92.12 287 LEU A O 1
ATOM 2289 N N . PRO A 1 288 ? -4.098 5.087 0.899 1.00 87.75 288 PRO A N 1
ATOM 2290 C CA . PRO A 1 288 ? -4.734 5.914 1.916 1.00 87.75 288 PRO A CA 1
ATOM 2291 C C . PRO A 1 288 ? -3.712 6.492 2.896 1.00 87.75 288 PRO A C 1
ATOM 2293 O O . PRO A 1 288 ? -2.948 5.757 3.516 1.00 87.75 288 PRO A O 1
ATOM 2296 N N . GLY A 1 289 ? -3.724 7.814 3.061 1.00 82.06 289 GLY A N 1
ATOM 2297 C CA . GLY A 1 289 ? -2.871 8.487 4.039 1.00 82.06 289 GLY A CA 1
ATOM 2298 C C . GLY A 1 289 ? -1.384 8.512 3.692 1.00 82.06 289 GLY A C 1
ATOM 2299 O O . GLY A 1 289 ? -0.591 8.774 4.586 1.00 82.06 289 GLY A O 1
ATOM 2300 N N . MET A 1 290 ? -0.984 8.298 2.433 1.00 84.75 290 MET A N 1
ATOM 2301 C CA . MET A 1 290 ? 0.436 8.351 2.045 1.00 84.75 290 MET A CA 1
ATOM 2302 C C . MET A 1 290 ? 1.120 9.707 2.297 1.00 84.75 290 MET A C 1
ATOM 2304 O O . MET A 1 290 ? 2.338 9.758 2.387 1.00 84.75 290 MET A O 1
ATOM 2308 N N . ASN A 1 291 ? 0.348 10.786 2.470 1.00 75.31 291 ASN A N 1
ATOM 2309 C CA . ASN A 1 291 ? 0.847 12.124 2.812 1.00 75.31 291 ASN A CA 1
ATOM 2310 C C . ASN A 1 291 ? 1.062 12.334 4.328 1.00 75.31 291 ASN A C 1
ATOM 2312 O O . ASN A 1 291 ? 1.337 13.459 4.749 1.00 75.31 291 ASN A O 1
ATOM 2316 N N . ARG A 1 292 ? 0.836 11.312 5.169 1.00 73.56 292 ARG A N 1
ATOM 2317 C CA . ARG A 1 292 ? 1.001 11.427 6.628 1.00 73.56 292 ARG A CA 1
ATOM 2318 C C . ARG A 1 292 ? 2.472 11.606 7.006 1.00 73.56 292 ARG A C 1
ATOM 2320 O O . ARG A 1 292 ? 3.350 11.129 6.292 1.00 73.56 292 ARG A O 1
ATOM 2327 N N . SER A 1 293 ? 2.732 12.262 8.138 1.00 66.38 293 SER A N 1
ATOM 2328 C CA . SER A 1 293 ? 4.082 12.321 8.700 1.00 66.38 293 SER A CA 1
ATOM 2329 C C . SER A 1 293 ? 4.573 10.914 9.025 1.00 66.38 293 SER A C 1
ATOM 2331 O O . SER A 1 293 ? 3.844 10.106 9.603 1.00 66.38 293 SER A O 1
ATOM 2333 N N . VAL A 1 294 ? 5.816 10.637 8.645 1.00 63.88 294 VAL A N 1
ATOM 2334 C CA . VAL A 1 294 ? 6.526 9.424 9.027 1.00 63.88 294 VAL A CA 1
ATOM 2335 C C . VAL A 1 294 ? 7.471 9.824 10.156 1.00 63.88 294 VAL A C 1
ATOM 2337 O O . VAL A 1 294 ? 8.388 10.613 9.960 1.00 63.88 294 VAL A O 1
ATOM 2340 N N . LYS A 1 295 ? 7.176 9.373 11.371 1.00 55.97 295 LYS A N 1
ATOM 2341 C CA . LYS A 1 295 ? 8.046 9.515 12.540 1.00 55.97 295 LYS A CA 1
ATOM 2342 C C . LYS A 1 295 ? 7.947 8.220 13.331 1.00 55.97 295 LYS A C 1
ATOM 2344 O O . LYS A 1 295 ? 6.825 7.772 13.574 1.00 55.97 295 LYS A O 1
ATOM 2349 N N . GLU A 1 296 ? 9.094 7.632 13.656 1.00 46.38 296 GLU A N 1
ATOM 2350 C CA . GLU A 1 296 ? 9.203 6.638 14.734 1.00 46.38 296 GLU A CA 1
ATOM 2351 C C . GLU A 1 296 ? 8.876 7.259 16.097 1.00 46.38 296 GLU A C 1
ATOM 2353 O O . GLU A 1 296 ? 9.235 8.444 16.321 1.00 46.38 296 GLU A O 1
#

Nearest PDB structures (foldseek):
  4u7p-assembly1_A  TM=6.384E-01  e=2.326E-50  Homo sapiens
  8eih-assembly1_B  TM=6.442E-01  e=2.586E-45  Homo sapiens
  8eih-assembly1_A  TM=6.444E-01  e=2.278E-45  Homo sapiens
  8eii-assembly1_B  TM=6.451E-01  e=8.642E-45  Homo sapiens
  8eik-assembly1_B  TM=6.424E-01  e=3.435E-43  Homo sapiens

Foldseek 3Di:
DADPVQLQLCLAQCPDADQVLAGPAANPRSHEDDWDAQLQAQHRHIHHPVCCCVQQHNCRSVVQVPDVRRHDCQQDPDQDRRNHGNDPCVQVVLQVSLQPDFDPQFDRDDDAGDDRRVPDDQFEEEEEQCFLVVVVVVCVSSVGHHPAAEYEHAPPVSVVNNCVVVVNRYHYDYHLVPCDLVNCVVRDLGQEYEYEFDCQLFAPVNPPRPHLVDDSNVVLVSSLVVVVSNDDDPVDNRHHKYKYKDAPRGDPVRQVVSCVSLRGHWDWDACVQPDVDGGIMTMDMDPGNPNRDRHD

Radius of gyration: 21.33 Å; Cα contacts (8 Å, |Δi|>4): 489; chains: 1; bounding box: 52×43×58 Å

Sequence (296 aa):
GMCQSCKNCFLECAYQYDDDGYQSYCTICCGGREVLMCGNNNCCRCFCVECVDLLVGPGAAQAAIKEDPWNCYMCNHKGIFGLLRRRDDWPSRLQLFFANNHDQEFDPPKVYQPIAAEKRKPIKVLSLFDGIATGLLVLKDLGIHVERYIASEVCEDSITVGMVRHQGKIMYVGDVRNVTRKHIKDWGPFDLVIGGSPCNDLSIVNPARKGLFEGTGRLFFEFYRLLHETRPKEGDNRPFFWLFENVVAMGVSDKRDISRFLECNPVMIDAKEVSAAHRARYFWGNLPGMNRSVKE